Protein AF-A0A2C9KF85-F1 (afdb_monomer)

pLDDT: mean 72.29, std 18.79, range [31.16, 95.81]

Radius of gyration: 47.82 Å; Cα contacts (8 Å, |Δi|>4): 189; chains: 1; bounding box: 120×77×127 Å

Secondary structure (DSSP, 8-state):
--TTHHHHHHHHHHHHHHHHHHHHHHHHHHHHHHHHHHHH----TTSSPP--TTSS----TTSHHHHHHSHHHHHHHHHHHHHHHHSS-SS-HHHHHHHHHHHHHHHHHHHHHHTTSEEPHHHH---PEE-SS-EEPS-EE-----SSHHHHHHHHHHHHHTTSS-TT--EEEEEEEEEETTTTEEEEEEEEEE--TTS--EEEEEEEEE-S-TTSS---HHHHHHHHHHHHHHHHHHHHHHHHHHHHTTSSTTSHHHHHHHHHHHHHHHHHHHHHHHHHHHHHHHHHHHHGGGS-----

Sequence (300 aa):
MGTREVKAMGTWEVNATGTRDVNATGTRDVNATGTRDVNATAVDTTHLPAVDTTHLPAVDTTHLPAVITTDFTAVYATDLTSSLTAEYSHETSSNIVQRNRSSTSINEQSSLDAAWLYRTWSDIGGLHIPGLLGVYPPGGYVLDIPGSLQEALASAQYLQNNSWIDEKTRVVIIEATVYTPNINMFVMVTALFEFPQAGVIIGHIDMYPFRLFNYRDTYPISMIVCDWLVYIALGFFGARELFFLYRERLRFFTKFWNIIECINLLISAATIALSVGHAIISDHVSKEANKDQGNMLICL

Organism: Biomphalaria glabrata (NCBI:txid6526)

Structure (mmCIF, N/CA/C/O backbone):
data_AF-A0A2C9KF85-F1
#
_entry.id   AF-A0A2C9KF85-F1
#
loop_
_atom_site.group_PDB
_atom_site.id
_atom_site.type_symbol
_atom_site.label_atom_id
_atom_site.label_alt_id
_atom_site.label_comp_id
_atom_site.label_asym_id
_atom_site.label_entity_id
_atom_site.label_seq_id
_atom_site.pdbx_PDB_ins_code
_atom_site.Cartn_x
_atom_site.Cartn_y
_atom_site.Cartn_z
_atom_site.occupancy
_atom_site.B_iso_or_equiv
_atom_site.auth_seq_id
_atom_site.auth_comp_id
_atom_site.auth_asym_id
_atom_site.auth_atom_id
_atom_site.pdbx_PDB_model_num
ATOM 1 N N . MET A 1 1 ? 99.461 52.562 -86.723 1.00 51.12 1 MET A N 1
ATOM 2 C CA . MET A 1 1 ? 98.459 52.288 -85.670 1.00 51.12 1 MET A CA 1
ATOM 3 C C . MET A 1 1 ? 97.374 51.445 -86.325 1.00 51.12 1 MET A C 1
ATOM 5 O O . MET A 1 1 ? 96.726 51.942 -87.223 1.00 51.12 1 MET A O 1
ATOM 9 N N . GLY A 1 2 ? 97.209 50.142 -86.134 1.00 50.19 2 GLY A N 1
ATOM 10 C CA . GLY A 1 2 ? 97.550 49.262 -85.024 1.00 50.19 2 GLY A CA 1
ATOM 11 C C . GLY A 1 2 ? 96.285 48.454 -84.723 1.00 50.19 2 GLY A C 1
ATOM 12 O O . GLY A 1 2 ? 95.542 48.792 -83.812 1.00 50.19 2 GLY A O 1
ATOM 13 N N . THR A 1 3 ? 95.997 47.416 -85.517 1.00 54.69 3 THR A N 1
ATOM 14 C CA . THR A 1 3 ? 94.747 46.614 -85.509 1.00 54.69 3 THR A CA 1
ATOM 15 C C . THR A 1 3 ? 94.421 45.916 -84.177 1.00 54.69 3 THR A C 1
ATOM 17 O O . THR A 1 3 ? 93.382 45.271 -84.047 1.00 54.69 3 THR A O 1
ATOM 20 N N . ARG A 1 4 ? 95.284 46.054 -83.166 1.00 56.22 4 ARG A N 1
ATOM 21 C CA . ARG A 1 4 ? 95.097 45.521 -81.813 1.00 56.22 4 ARG A CA 1
ATOM 22 C C . ARG A 1 4 ? 94.431 46.506 -80.847 1.00 56.22 4 ARG A C 1
ATOM 24 O O . ARG A 1 4 ? 93.764 46.052 -79.926 1.00 56.22 4 ARG A O 1
ATOM 31 N N . GLU A 1 5 ? 94.518 47.814 -81.082 1.00 55.66 5 GLU A N 1
ATOM 32 C CA . GLU A 1 5 ? 93.884 48.819 -80.210 1.00 55.66 5 GLU A CA 1
ATOM 33 C C . GLU A 1 5 ? 92.412 49.052 -80.579 1.00 55.66 5 GLU A C 1
ATOM 35 O O . GLU A 1 5 ? 91.573 49.202 -79.697 1.00 55.66 5 GLU A O 1
ATOM 40 N N . VAL A 1 6 ? 92.058 48.924 -81.863 1.00 55.56 6 VAL A N 1
ATOM 41 C CA . VAL A 1 6 ? 90.660 48.994 -82.337 1.00 55.56 6 VAL A CA 1
ATOM 42 C C . VAL A 1 6 ? 89.834 47.792 -81.855 1.00 55.56 6 VAL A C 1
ATOM 44 O O . VAL A 1 6 ? 88.654 47.926 -81.541 1.00 55.56 6 VAL A O 1
ATOM 47 N N . LYS A 1 7 ? 90.455 46.610 -81.724 1.00 56.19 7 LYS A N 1
ATOM 48 C CA . LYS A 1 7 ? 89.772 45.399 -81.241 1.00 56.19 7 LYS A CA 1
ATOM 49 C C . LYS A 1 7 ? 89.548 45.422 -79.727 1.00 56.19 7 LYS A C 1
ATOM 51 O O . LYS A 1 7 ? 88.551 44.891 -79.255 1.00 56.19 7 LYS A O 1
ATOM 56 N N . ALA A 1 8 ? 90.432 46.070 -78.970 1.00 56.34 8 ALA A N 1
ATOM 57 C CA . ALA A 1 8 ? 90.203 46.298 -77.549 1.00 56.34 8 ALA A CA 1
ATOM 58 C C . ALA A 1 8 ? 89.098 47.348 -77.337 1.00 56.34 8 ALA A C 1
ATOM 60 O O . ALA A 1 8 ? 88.157 47.067 -76.601 1.00 56.34 8 ALA A O 1
ATOM 61 N N . MET A 1 9 ? 89.138 48.485 -78.048 1.00 52.91 9 MET A N 1
ATOM 62 C CA . MET A 1 9 ? 88.146 49.569 -77.924 1.00 52.91 9 MET A CA 1
ATOM 63 C C . MET A 1 9 ? 86.721 49.141 -78.308 1.00 52.91 9 MET A C 1
ATOM 65 O O . MET A 1 9 ? 85.771 49.478 -77.615 1.00 52.91 9 MET A O 1
ATOM 69 N N . GLY A 1 10 ? 86.571 48.276 -79.317 1.00 59.69 10 GLY A N 1
ATOM 70 C CA . GLY A 1 10 ? 85.259 47.756 -79.716 1.00 59.69 10 GLY A CA 1
ATOM 71 C C . GLY A 1 10 ? 84.618 46.758 -78.744 1.00 59.69 10 GLY A C 1
ATOM 72 O O . GLY A 1 10 ? 83.438 46.463 -78.892 1.00 59.69 10 GLY A O 1
ATOM 73 N N . THR A 1 11 ? 85.351 46.219 -77.762 1.00 59.19 11 THR A N 1
ATOM 74 C CA . THR A 1 11 ? 84.812 45.153 -76.892 1.00 59.19 11 THR A CA 1
ATOM 75 C C . THR A 1 11 ? 84.381 45.665 -75.511 1.00 59.19 11 THR A C 1
ATOM 77 O O . THR A 1 11 ? 83.394 45.173 -74.969 1.00 59.19 11 THR A O 1
ATOM 80 N N . TRP A 1 12 ? 85.061 46.667 -74.932 1.00 56.28 12 TRP A N 1
ATOM 81 C CA . TRP A 1 12 ? 84.695 47.201 -73.606 1.00 56.28 12 TRP A CA 1
ATOM 82 C C . TRP A 1 12 ? 83.628 48.307 -73.667 1.00 56.28 12 TRP A C 1
ATOM 84 O O . TRP A 1 12 ? 82.758 48.334 -72.798 1.00 56.28 12 TRP A O 1
ATOM 94 N N . GLU A 1 13 ? 83.609 49.146 -74.711 1.00 58.22 13 GLU A N 1
ATOM 95 C CA . GLU A 1 13 ? 82.537 50.139 -74.913 1.00 58.22 13 GLU A CA 1
ATOM 96 C C . GLU A 1 13 ? 81.199 49.482 -75.268 1.00 58.22 13 GLU A C 1
ATOM 98 O O . GLU A 1 13 ? 80.154 49.905 -74.776 1.00 58.22 13 GLU A O 1
ATOM 103 N N . VAL A 1 14 ? 81.215 48.392 -76.041 1.00 61.00 14 VAL A N 1
ATOM 104 C CA . VAL A 1 14 ? 79.994 47.658 -76.415 1.00 61.00 14 VAL A CA 1
ATOM 105 C C . VAL A 1 14 ? 79.415 46.891 -75.221 1.00 61.00 14 VAL A C 1
ATOM 107 O O . VAL A 1 14 ? 78.199 46.854 -75.048 1.00 61.00 14 VAL A O 1
ATOM 110 N N . ASN A 1 15 ? 80.258 46.348 -74.336 1.00 59.41 15 ASN A N 1
ATOM 111 C CA . ASN A 1 15 ? 79.784 45.595 -73.171 1.00 59.41 15 ASN A CA 1
ATOM 112 C C . ASN A 1 15 ? 79.314 46.505 -72.013 1.00 59.41 15 ASN A C 1
ATOM 114 O O . ASN A 1 15 ? 78.357 46.178 -71.310 1.00 59.41 15 ASN A O 1
ATOM 118 N N . ALA A 1 16 ? 79.943 47.674 -71.828 1.00 59.06 16 ALA A N 1
ATOM 119 C CA . ALA A 1 16 ? 79.563 48.635 -70.786 1.00 59.06 16 ALA A CA 1
ATOM 120 C C . ALA A 1 16 ? 78.355 49.512 -71.170 1.00 59.06 16 ALA A C 1
ATOM 122 O O . ALA A 1 16 ? 77.572 49.883 -70.294 1.00 59.06 16 ALA A O 1
ATOM 123 N N . THR A 1 17 ? 78.181 49.816 -72.460 1.00 58.75 17 THR A N 1
ATOM 124 C CA . THR A 1 17 ? 77.012 50.558 -72.970 1.00 58.75 17 THR A CA 1
ATOM 125 C C . THR A 1 17 ? 75.813 49.617 -73.145 1.00 58.75 17 THR A C 1
ATOM 127 O O . THR A 1 17 ? 74.706 49.940 -72.725 1.00 58.75 17 THR A O 1
ATOM 130 N N . GLY A 1 18 ? 76.039 48.379 -73.610 1.00 63.19 18 GLY A N 1
ATOM 131 C CA . GLY A 1 18 ? 74.981 47.378 -73.779 1.00 63.19 18 GLY A CA 1
ATOM 132 C C . GLY A 1 18 ? 74.320 46.918 -72.475 1.00 63.19 18 GLY A C 1
ATOM 133 O O . GLY A 1 18 ? 73.119 46.687 -72.452 1.00 63.19 18 GLY A O 1
ATOM 134 N N . THR A 1 19 ? 75.048 46.825 -71.360 1.00 60.00 19 THR A N 1
ATOM 135 C CA . THR A 1 19 ? 74.467 46.353 -70.085 1.00 60.00 19 THR A CA 1
ATOM 136 C C . THR A 1 19 ? 73.758 47.447 -69.286 1.00 60.00 19 THR A C 1
ATOM 138 O O . THR A 1 19 ? 72.799 47.150 -68.573 1.00 60.00 19 THR A O 1
ATOM 141 N N . ARG A 1 20 ? 74.173 48.716 -69.408 1.00 59.59 20 ARG A N 1
ATOM 142 C CA . ARG A 1 20 ? 73.551 49.838 -68.683 1.00 59.59 20 ARG A CA 1
ATOM 143 C C . ARG A 1 20 ? 72.277 50.336 -69.374 1.00 59.59 20 ARG A C 1
ATOM 145 O O . ARG A 1 20 ? 71.288 50.590 -68.687 1.00 59.59 20 ARG A O 1
ATOM 152 N N . ASP A 1 21 ? 72.268 50.377 -70.705 1.00 62.75 21 ASP A N 1
ATOM 153 C CA . ASP A 1 21 ? 71.105 50.833 -71.472 1.00 62.75 21 ASP A CA 1
ATOM 154 C C . ASP A 1 21 ? 70.018 49.751 -71.588 1.00 62.75 21 ASP A C 1
ATOM 156 O O . ASP A 1 21 ? 68.836 50.069 -71.481 1.00 62.75 21 ASP A O 1
ATOM 160 N N . VAL A 1 22 ? 70.367 48.460 -71.680 1.00 63.56 22 VAL A N 1
ATOM 161 C CA . VAL A 1 22 ? 69.372 47.364 -71.714 1.00 63.56 22 VAL A CA 1
ATOM 162 C C . VAL A 1 22 ? 68.638 47.199 -70.376 1.00 63.56 22 VAL A C 1
ATOM 164 O O . VAL A 1 22 ? 67.425 46.995 -70.374 1.00 63.56 22 VAL A O 1
ATOM 167 N N . ASN A 1 23 ? 69.312 47.368 -69.231 1.00 59.44 23 ASN A N 1
ATOM 168 C CA . ASN A 1 23 ? 68.648 47.278 -67.921 1.00 59.44 23 ASN A CA 1
ATOM 169 C C . ASN A 1 23 ? 67.788 48.515 -67.593 1.00 59.44 23 ASN A C 1
ATOM 171 O O . ASN A 1 23 ? 66.735 48.385 -66.964 1.00 59.44 23 ASN A O 1
ATOM 175 N N . ALA A 1 24 ? 68.205 49.712 -68.026 1.00 59.22 24 ALA A N 1
ATOM 176 C CA . ALA A 1 24 ? 67.448 50.950 -67.814 1.00 59.22 24 ALA A CA 1
ATOM 177 C C . ALA A 1 24 ? 66.248 51.096 -68.770 1.00 59.22 24 ALA A C 1
ATOM 179 O O . ALA A 1 24 ? 65.234 51.682 -68.389 1.00 59.22 24 ALA A O 1
ATOM 180 N N . THR A 1 25 ? 66.344 50.538 -69.981 1.00 60.84 25 THR A N 1
ATOM 181 C CA . THR A 1 25 ? 65.252 50.505 -70.971 1.00 60.84 25 THR A CA 1
ATOM 182 C C . THR A 1 25 ? 64.274 49.364 -70.656 1.00 60.84 25 THR A C 1
ATOM 184 O O . THR A 1 25 ? 63.065 49.572 -70.635 1.00 60.84 25 THR A O 1
ATOM 187 N N . GLY A 1 26 ? 64.772 48.189 -70.244 1.00 64.19 26 GLY A N 1
ATOM 188 C CA . GLY A 1 26 ? 63.942 47.032 -69.883 1.00 64.19 26 GLY A CA 1
ATOM 189 C C . GLY A 1 26 ? 63.066 47.219 -68.638 1.00 64.19 26 GLY A C 1
ATOM 190 O O . GLY A 1 26 ? 61.990 46.642 -68.563 1.00 64.19 26 GLY A O 1
ATOM 191 N N . THR A 1 27 ? 63.464 48.047 -67.668 1.00 58.47 27 THR A N 1
ATOM 192 C CA . THR A 1 27 ? 62.653 48.288 -66.454 1.00 58.47 27 THR A CA 1
ATOM 193 C C . THR A 1 27 ? 61.685 49.466 -66.584 1.00 58.47 27 THR A C 1
ATOM 195 O O . THR A 1 27 ? 60.629 49.452 -65.949 1.00 58.47 27 THR A O 1
ATOM 198 N N . ARG A 1 28 ? 61.994 50.470 -67.417 1.00 58.78 28 ARG A N 1
ATOM 199 C CA . ARG A 1 28 ? 61.136 51.650 -67.615 1.00 58.78 28 ARG A CA 1
ATOM 200 C C . ARG A 1 28 ? 60.045 51.405 -68.665 1.00 58.78 28 ARG A C 1
ATOM 202 O O . ARG A 1 28 ? 58.913 51.829 -68.443 1.00 58.78 28 ARG A O 1
ATOM 209 N N . ASP A 1 29 ? 60.337 50.641 -69.719 1.00 61.47 29 ASP A N 1
ATOM 210 C CA . ASP A 1 29 ? 59.370 50.363 -70.789 1.00 61.47 29 ASP A CA 1
ATOM 211 C C . ASP A 1 29 ? 58.459 49.164 -70.481 1.00 61.47 29 ASP A C 1
ATOM 213 O O . ASP A 1 29 ? 57.267 49.229 -70.769 1.00 61.47 29 ASP A O 1
ATOM 217 N N . VAL A 1 30 ? 58.934 48.107 -69.806 1.00 62.59 30 VAL A N 1
ATOM 218 C CA . VAL A 1 30 ? 58.082 46.946 -69.450 1.00 62.59 30 VAL A CA 1
ATOM 219 C C . VAL A 1 30 ? 57.020 47.316 -68.408 1.00 62.59 30 VAL A C 1
ATOM 221 O O . VAL A 1 30 ? 55.873 46.886 -68.514 1.00 62.59 30 VAL A O 1
ATOM 224 N N . ASN A 1 31 ? 57.354 48.181 -67.445 1.00 56.38 31 ASN A N 1
ATOM 225 C CA . ASN A 1 31 ? 56.408 48.595 -66.403 1.00 56.38 31 ASN A CA 1
ATOM 226 C C . ASN A 1 31 ? 55.408 49.667 -66.900 1.00 56.38 31 ASN A C 1
ATOM 228 O O . ASN A 1 31 ? 54.257 49.701 -66.461 1.00 56.38 31 ASN A O 1
ATOM 232 N N . ALA A 1 32 ? 55.819 50.517 -67.854 1.00 57.00 32 ALA A N 1
ATOM 233 C CA . ALA A 1 32 ? 54.958 51.530 -68.476 1.00 57.00 32 ALA A CA 1
ATOM 234 C C . ALA A 1 32 ? 54.071 50.978 -69.611 1.00 57.00 32 ALA A C 1
ATOM 236 O O . ALA A 1 32 ? 53.008 51.547 -69.871 1.00 57.00 32 ALA A O 1
ATOM 237 N N . THR A 1 33 ? 54.480 49.878 -70.253 1.00 58.72 33 THR A N 1
ATOM 238 C CA . THR A 1 33 ? 53.695 49.165 -71.278 1.00 58.72 33 THR A CA 1
ATOM 239 C C . THR A 1 33 ? 52.722 48.173 -70.627 1.00 58.72 33 THR A C 1
ATOM 241 O O . THR A 1 33 ? 51.546 48.155 -70.976 1.00 58.72 33 THR A O 1
ATOM 244 N N . GLY A 1 34 ? 53.135 47.457 -69.569 1.00 60.88 34 GLY A N 1
ATOM 245 C CA . GLY A 1 34 ? 52.276 46.503 -68.848 1.00 60.88 34 GLY A CA 1
ATOM 246 C C . GLY A 1 34 ? 51.073 47.118 -68.117 1.00 60.88 34 GLY A C 1
ATOM 247 O O . GLY A 1 34 ? 50.075 46.440 -67.908 1.00 60.88 34 GLY A O 1
ATOM 248 N N . THR A 1 35 ? 51.121 48.406 -67.761 1.00 54.00 35 THR A N 1
ATOM 249 C CA . THR A 1 35 ? 49.987 49.110 -67.126 1.00 54.00 35 THR A CA 1
ATOM 250 C C . THR A 1 35 ? 49.132 49.920 -68.107 1.00 54.00 35 THR A C 1
ATOM 252 O O . THR A 1 35 ? 47.946 50.116 -67.839 1.00 54.00 35 THR A O 1
ATOM 255 N N . ARG A 1 36 ? 49.669 50.350 -69.263 1.00 54.75 36 ARG A N 1
ATOM 256 C CA . ARG A 1 36 ? 48.868 50.982 -70.331 1.00 54.75 36 ARG A CA 1
ATOM 257 C C . ARG A 1 36 ? 48.109 49.966 -71.173 1.00 54.75 36 ARG A C 1
ATOM 259 O O . ARG A 1 36 ? 46.934 50.199 -71.424 1.00 54.75 36 ARG A O 1
ATOM 266 N N . ASP A 1 37 ? 48.716 48.841 -71.539 1.00 53.03 37 ASP A N 1
ATOM 267 C CA . ASP A 1 37 ? 48.063 47.879 -72.436 1.00 53.03 37 ASP A CA 1
ATOM 268 C C . ASP A 1 37 ? 47.007 47.027 -71.717 1.00 53.03 37 ASP A C 1
ATOM 270 O O . ASP A 1 37 ? 45.975 46.707 -72.302 1.00 53.03 37 ASP A O 1
ATOM 274 N N . VAL A 1 38 ? 47.177 46.738 -70.421 1.00 55.41 38 VAL A N 1
ATOM 275 C CA . VAL A 1 38 ? 46.184 45.971 -69.637 1.00 55.41 38 VAL A CA 1
ATOM 276 C C . VAL A 1 38 ? 44.968 46.822 -69.236 1.00 55.41 38 VAL A C 1
ATOM 278 O O . VAL A 1 38 ? 43.887 46.277 -69.043 1.00 55.41 38 VAL A O 1
ATOM 281 N N . ASN A 1 39 ? 45.106 48.154 -69.147 1.00 48.19 39 ASN A N 1
ATOM 282 C CA . ASN A 1 39 ? 44.004 49.050 -68.765 1.00 48.19 39 ASN A CA 1
ATOM 283 C C . ASN A 1 39 ? 43.359 49.796 -69.956 1.00 48.19 39 ASN A C 1
ATOM 285 O O . ASN A 1 39 ? 42.215 50.228 -69.846 1.00 48.19 39 ASN A O 1
ATOM 289 N N . ALA A 1 40 ? 44.058 49.961 -71.089 1.00 50.50 40 ALA A N 1
ATOM 290 C CA . ALA A 1 40 ? 43.506 50.575 -72.308 1.00 50.50 40 ALA A CA 1
ATOM 291 C C . ALA A 1 40 ? 42.908 49.553 -73.290 1.00 50.50 40 ALA A C 1
ATOM 293 O O . ALA A 1 40 ? 42.065 49.920 -74.107 1.00 50.50 40 ALA A O 1
ATOM 294 N N . THR A 1 41 ? 43.269 48.272 -73.176 1.00 51.22 41 THR A N 1
ATOM 295 C CA . THR A 1 41 ? 42.503 47.188 -73.797 1.00 51.22 41 THR A CA 1
ATOM 296 C C . THR A 1 41 ? 41.382 46.814 -72.838 1.00 51.22 41 THR A C 1
ATOM 298 O O . THR A 1 41 ? 41.464 45.840 -72.093 1.00 51.22 41 THR A O 1
ATOM 301 N N . ALA A 1 42 ? 40.313 47.611 -72.832 1.00 51.66 42 ALA A N 1
ATOM 302 C CA . ALA A 1 42 ? 39.016 47.058 -72.484 1.00 51.66 42 ALA A CA 1
ATOM 303 C C . ALA A 1 42 ? 38.850 45.815 -73.364 1.00 51.66 42 ALA A C 1
ATOM 305 O O . ALA A 1 42 ? 38.843 45.924 -74.590 1.00 51.66 42 ALA A O 1
ATOM 306 N N . VAL A 1 43 ? 38.833 44.635 -72.748 1.00 53.09 43 VAL A N 1
ATOM 307 C CA . VAL A 1 43 ? 38.470 43.407 -73.444 1.00 53.09 43 VAL A CA 1
ATOM 308 C C . VAL A 1 43 ? 37.079 43.658 -74.006 1.00 53.09 43 VAL A C 1
ATOM 310 O O . VAL A 1 43 ? 36.102 43.737 -73.262 1.00 53.09 43 VAL A O 1
ATOM 313 N N . ASP A 1 44 ? 37.020 43.878 -75.315 1.00 51.72 44 ASP A N 1
ATOM 314 C CA . ASP A 1 44 ? 35.780 43.995 -76.049 1.00 51.72 44 ASP A CA 1
ATOM 315 C C . ASP A 1 44 ? 35.060 42.650 -75.921 1.00 51.72 44 ASP A C 1
ATOM 317 O O . ASP A 1 44 ? 35.490 41.615 -76.435 1.00 51.72 44 ASP A O 1
ATOM 321 N N . THR A 1 45 ? 33.989 42.656 -75.135 1.00 55.00 45 THR A N 1
ATOM 322 C CA . THR A 1 45 ? 33.195 41.468 -74.806 1.00 55.00 45 THR A CA 1
ATOM 323 C C . THR A 1 45 ? 32.331 41.004 -75.981 1.00 55.00 45 THR A C 1
ATOM 325 O O . THR A 1 45 ? 31.600 40.028 -75.851 1.00 55.00 45 THR A O 1
ATOM 328 N N . THR A 1 46 ? 32.432 41.652 -77.146 1.00 50.78 46 THR A N 1
ATOM 329 C CA . THR A 1 46 ? 31.639 41.346 -78.345 1.00 50.78 46 THR A CA 1
ATOM 330 C C . THR A 1 46 ? 32.121 40.124 -79.135 1.00 50.78 46 THR A C 1
ATOM 332 O O . THR A 1 46 ? 31.377 39.623 -79.979 1.00 50.78 46 THR A O 1
ATOM 335 N N . HIS A 1 47 ? 33.318 39.596 -78.847 1.00 50.66 47 HIS A N 1
ATOM 336 C CA . HIS A 1 47 ? 33.875 38.416 -79.531 1.00 50.66 47 HIS A CA 1
ATOM 337 C C . HIS A 1 47 ? 34.254 37.244 -78.616 1.00 50.66 47 HIS A C 1
ATOM 339 O O . HIS A 1 47 ? 34.768 36.232 -79.096 1.00 50.66 47 HIS A O 1
ATOM 345 N N . LEU A 1 48 ? 33.949 37.322 -77.319 1.00 46.06 48 LEU A N 1
ATOM 346 C CA . LEU A 1 48 ? 33.867 36.117 -76.499 1.00 46.06 48 LEU A CA 1
ATOM 347 C C . LEU A 1 48 ? 32.497 35.488 -76.782 1.00 46.06 48 LEU A C 1
ATOM 349 O O . LEU A 1 48 ? 31.491 36.175 -76.589 1.00 46.06 48 LEU A O 1
ATOM 353 N N . PRO A 1 49 ? 32.403 34.230 -77.254 1.00 48.56 49 PRO A N 1
ATOM 354 C CA . PRO A 1 49 ? 31.117 33.553 -77.273 1.00 48.56 49 PRO A CA 1
ATOM 355 C C . PRO A 1 49 ? 30.579 33.621 -75.847 1.00 48.56 49 PRO A C 1
ATOM 357 O O . PRO A 1 49 ? 31.279 33.237 -74.905 1.00 48.56 49 PRO A O 1
ATOM 360 N N . ALA A 1 50 ? 29.377 34.177 -75.683 1.00 46.66 50 ALA A N 1
ATOM 361 C CA . ALA A 1 50 ? 28.664 34.078 -74.426 1.00 46.66 50 ALA A CA 1
ATOM 362 C C . ALA A 1 50 ? 28.755 32.613 -74.000 1.00 46.66 50 ALA A C 1
ATOM 364 O O . ALA A 1 50 ? 28.433 31.721 -74.790 1.00 46.66 50 ALA A O 1
ATOM 365 N N . VAL A 1 51 ? 29.280 32.365 -72.802 1.00 49.69 51 VAL A N 1
ATOM 366 C CA . VAL A 1 51 ? 29.168 31.051 -72.182 1.00 49.69 51 VAL A CA 1
ATOM 367 C C . VAL A 1 51 ? 27.677 30.870 -71.944 1.00 49.69 51 VAL A C 1
ATOM 369 O O . VAL A 1 51 ? 27.128 31.319 -70.942 1.00 49.69 51 VAL A O 1
ATOM 372 N N . ASP A 1 52 ? 27.014 30.331 -72.959 1.00 49.09 52 ASP A N 1
ATOM 373 C CA . ASP A 1 52 ? 25.619 29.970 -72.919 1.0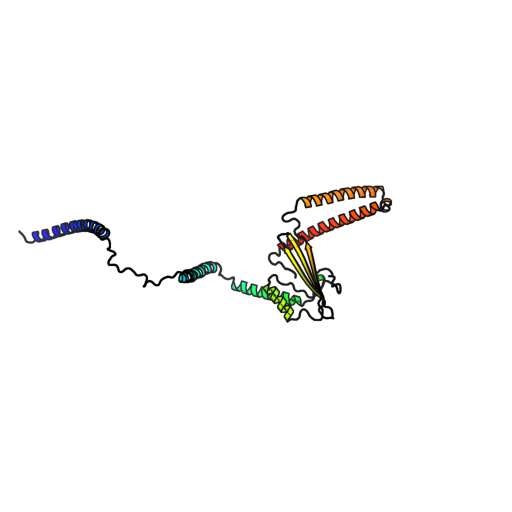0 49.09 52 ASP A CA 1
ATOM 374 C C . ASP A 1 52 ? 25.496 28.853 -71.887 1.00 49.09 52 ASP A C 1
ATOM 376 O O . ASP A 1 52 ? 26.241 27.865 -71.890 1.00 49.09 52 ASP A O 1
ATOM 380 N N . THR A 1 53 ? 24.586 29.042 -70.943 1.00 49.59 53 THR A N 1
ATOM 381 C CA . THR A 1 53 ? 24.391 28.156 -69.792 1.00 49.59 53 THR A CA 1
ATOM 382 C C . THR A 1 53 ? 23.795 26.803 -70.190 1.00 49.59 53 THR A C 1
ATOM 384 O O . THR A 1 53 ? 23.510 25.975 -69.332 1.00 49.59 53 THR A O 1
ATOM 387 N N . THR A 1 54 ? 23.656 26.546 -71.491 1.00 47.47 54 THR A N 1
ATOM 388 C CA . THR A 1 54 ? 23.172 25.308 -72.106 1.00 47.47 54 THR A CA 1
ATOM 389 C C . THR A 1 54 ? 24.174 24.149 -72.043 1.00 47.47 54 THR A C 1
ATOM 391 O O . THR A 1 54 ? 23.762 22.997 -72.169 1.00 47.47 54 THR A O 1
ATOM 394 N N . HIS A 1 55 ? 25.467 24.418 -71.801 1.00 49.66 55 HIS A N 1
ATOM 395 C CA . HIS A 1 55 ? 26.518 23.385 -71.724 1.00 49.66 55 HIS A CA 1
ATOM 396 C C . HIS A 1 55 ? 27.273 23.302 -70.389 1.00 49.66 55 HIS A C 1
ATOM 398 O O . HIS A 1 55 ? 28.163 22.464 -70.236 1.00 49.66 55 HIS A O 1
ATOM 404 N N . LEU A 1 56 ? 26.892 24.102 -69.394 1.00 47.47 56 LEU A N 1
ATOM 405 C CA . LEU A 1 56 ? 27.172 23.766 -68.000 1.00 47.47 56 LEU A CA 1
ATOM 406 C C . LEU A 1 56 ? 26.057 22.807 -67.563 1.00 47.47 56 LEU A C 1
ATOM 408 O O . LEU A 1 56 ? 24.893 23.154 -67.762 1.00 47.47 56 LEU A O 1
ATOM 412 N N . PRO A 1 57 ? 26.339 21.615 -67.001 1.00 48.44 57 PRO A N 1
ATOM 413 C CA . PRO A 1 57 ? 25.281 20.835 -66.377 1.00 48.44 57 PRO A CA 1
ATOM 414 C C . PRO A 1 57 ? 24.614 21.741 -65.342 1.00 48.44 57 PRO A C 1
ATOM 416 O O . PRO A 1 57 ? 25.268 22.207 -64.408 1.00 48.44 57 PRO A O 1
ATOM 419 N N . ALA A 1 58 ? 23.340 22.063 -65.571 1.00 46.44 58 ALA A N 1
ATOM 420 C CA . ALA A 1 58 ? 22.547 22.843 -64.646 1.00 46.44 58 ALA A CA 1
ATOM 421 C C . ALA A 1 58 ? 22.592 22.117 -63.302 1.00 46.44 58 ALA A C 1
ATOM 423 O O . ALA A 1 58 ? 22.030 21.032 -63.151 1.00 46.44 58 ALA A O 1
ATOM 424 N N . VAL A 1 59 ? 23.303 22.692 -62.335 1.00 50.28 59 VAL A N 1
ATOM 425 C CA . VAL A 1 59 ? 23.167 22.297 -60.938 1.00 50.28 59 VAL A CA 1
ATOM 426 C C . VAL A 1 59 ? 21.800 22.817 -60.517 1.00 50.28 59 VAL A C 1
ATOM 428 O O . VAL A 1 59 ? 21.656 23.931 -60.019 1.00 50.28 59 VAL A O 1
ATOM 431 N N . ASP A 1 60 ? 20.774 22.042 -60.851 1.00 49.00 60 ASP A N 1
ATOM 432 C CA . ASP A 1 60 ? 19.411 22.307 -60.441 1.00 49.00 60 ASP A CA 1
ATOM 433 C C . ASP A 1 60 ? 19.324 22.162 -58.917 1.00 49.00 60 ASP A C 1
ATOM 435 O O . ASP A 1 60 ? 19.993 21.333 -58.291 1.00 49.00 60 ASP A O 1
ATOM 439 N N . THR A 1 61 ? 18.490 22.993 -58.303 1.00 47.34 61 THR A N 1
ATOM 440 C CA . THR A 1 61 ? 18.282 23.038 -56.848 1.00 47.34 61 THR A CA 1
ATOM 441 C C . THR A 1 61 ? 17.739 21.723 -56.272 1.00 47.34 61 THR A C 1
ATOM 443 O O . THR A 1 61 ? 17.774 21.508 -55.062 1.00 47.34 61 THR A O 1
ATOM 446 N N . THR A 1 62 ? 17.320 20.803 -57.142 1.00 48.62 62 THR A N 1
ATOM 447 C CA . THR A 1 62 ? 16.945 19.416 -56.850 1.00 48.62 62 THR A CA 1
ATOM 448 C C . THR A 1 62 ? 18.139 18.499 -56.536 1.00 48.62 62 THR A C 1
ATOM 450 O O . THR A 1 62 ? 17.947 17.467 -55.897 1.00 48.62 62 THR A O 1
ATOM 453 N N . HIS A 1 63 ? 19.373 18.878 -56.900 1.00 47.38 63 HIS A N 1
ATOM 454 C CA . HIS A 1 63 ? 20.604 18.109 -56.639 1.00 47.38 63 HIS A CA 1
ATOM 455 C C . HIS A 1 63 ? 21.424 18.611 -55.434 1.00 47.38 63 HIS A C 1
ATOM 457 O O . HIS A 1 63 ? 22.341 17.925 -54.976 1.00 47.38 63 HIS A O 1
ATOM 463 N N . LEU A 1 64 ? 21.059 19.760 -54.855 1.00 45.56 64 LEU A N 1
ATOM 464 C CA . LEU A 1 64 ? 21.631 20.270 -53.601 1.00 45.56 64 LEU A CA 1
ATOM 465 C C . LEU A 1 64 ? 21.492 19.302 -52.404 1.00 45.56 64 LEU A C 1
ATOM 467 O O . LEU A 1 64 ? 22.448 19.196 -51.634 1.00 45.56 64 LEU A O 1
ATOM 471 N N . PRO A 1 65 ? 20.402 18.520 -52.247 1.00 47.22 65 PRO A N 1
ATOM 472 C CA . PRO A 1 65 ? 20.313 17.533 -51.174 1.00 47.22 65 PRO A CA 1
ATOM 473 C C . PRO A 1 65 ? 21.260 16.340 -51.360 1.00 47.22 65 PRO A C 1
ATOM 475 O O . PRO A 1 65 ? 21.467 15.600 -50.411 1.00 47.22 65 PRO A O 1
ATOM 478 N N . ALA A 1 66 ? 21.848 16.106 -52.536 1.00 43.97 66 ALA A N 1
ATOM 479 C CA . ALA A 1 66 ? 22.778 14.986 -52.726 1.00 43.97 66 ALA A CA 1
ATOM 480 C C . ALA A 1 66 ? 24.231 15.392 -52.423 1.00 43.97 66 ALA A C 1
ATOM 482 O O . ALA A 1 66 ? 24.962 14.648 -51.771 1.00 43.97 66 ALA A O 1
ATOM 483 N N . VAL A 1 67 ? 24.632 16.601 -52.829 1.00 45.84 67 VAL A N 1
ATOM 484 C CA . VAL A 1 67 ? 26.004 17.109 -52.641 1.00 45.84 67 VAL A CA 1
ATOM 485 C C . VAL A 1 67 ? 26.250 17.575 -51.201 1.00 45.84 67 VAL A C 1
ATOM 487 O O . VAL A 1 67 ? 27.359 17.456 -50.694 1.00 45.84 67 VAL A O 1
ATOM 490 N N . ILE A 1 68 ? 25.208 18.038 -50.500 1.00 49.78 68 ILE A N 1
ATOM 491 C CA . ILE A 1 68 ? 25.318 18.459 -49.093 1.00 49.78 68 ILE A CA 1
ATOM 492 C C . ILE A 1 68 ? 25.196 17.261 -48.134 1.00 49.78 68 ILE A C 1
ATOM 494 O O . ILE A 1 68 ? 25.804 17.270 -47.066 1.00 49.78 68 ILE A O 1
ATOM 498 N N . THR A 1 69 ? 24.457 16.209 -48.504 1.00 45.22 69 THR A N 1
ATOM 499 C CA . THR A 1 69 ? 24.064 15.155 -47.547 1.00 45.22 69 THR A CA 1
ATOM 500 C C . THR A 1 69 ? 24.844 13.853 -47.678 1.00 45.22 69 THR A C 1
ATOM 502 O O . THR A 1 69 ? 24.714 13.029 -46.789 1.00 45.22 69 THR A O 1
ATOM 505 N N . THR A 1 70 ? 25.644 13.639 -48.729 1.00 51.12 70 THR A N 1
ATOM 506 C CA . THR A 1 70 ? 26.397 12.372 -48.887 1.00 51.12 70 THR A CA 1
ATOM 507 C C . THR A 1 70 ? 27.873 12.530 -48.512 1.00 51.12 70 THR A C 1
ATOM 509 O O . THR A 1 70 ? 28.409 11.713 -47.763 1.00 51.12 70 THR A O 1
ATOM 512 N N . ASP A 1 71 ? 28.507 13.630 -48.934 1.00 46.56 71 ASP A N 1
ATOM 513 C CA . ASP A 1 71 ? 29.932 13.874 -48.671 1.00 46.56 71 ASP A CA 1
ATOM 514 C C . ASP A 1 71 ? 30.180 14.514 -47.294 1.00 46.56 71 ASP A C 1
ATOM 516 O O . ASP A 1 71 ? 31.168 14.194 -46.634 1.00 46.56 71 ASP A O 1
ATOM 520 N N . PHE A 1 72 ? 29.261 15.347 -46.784 1.00 47.88 72 PHE A N 1
ATOM 521 C CA . PHE A 1 72 ? 29.412 15.952 -45.452 1.00 47.88 72 PHE A CA 1
ATOM 522 C C . PHE A 1 72 ? 29.087 14.964 -44.318 1.00 47.88 72 PHE A C 1
ATOM 524 O O . PHE A 1 72 ? 29.735 14.994 -43.273 1.00 47.88 72 PHE A O 1
ATOM 531 N N . THR A 1 73 ? 28.144 14.032 -44.521 1.00 49.22 73 THR A N 1
ATOM 532 C CA . THR A 1 73 ? 27.868 12.966 -43.541 1.00 49.22 73 THR A CA 1
ATOM 533 C C . THR A 1 73 ? 28.977 11.927 -43.500 1.00 49.22 73 THR A C 1
ATOM 535 O O . THR A 1 73 ? 29.253 11.410 -42.425 1.00 49.22 73 THR A O 1
ATOM 538 N N . ALA A 1 74 ? 29.636 11.636 -44.628 1.00 48.84 74 ALA A N 1
ATOM 539 C CA . ALA A 1 74 ? 30.774 10.722 -44.658 1.00 48.84 74 ALA A CA 1
ATOM 540 C C . ALA A 1 74 ? 31.969 11.305 -43.889 1.00 48.84 74 ALA A C 1
ATOM 542 O O . ALA A 1 74 ? 32.503 10.628 -43.019 1.00 48.84 74 ALA A O 1
ATOM 543 N N . VAL A 1 75 ? 32.310 12.580 -44.118 1.00 48.62 75 VAL A N 1
ATOM 544 C CA . VAL A 1 75 ? 33.436 13.263 -43.452 1.00 48.62 75 VAL A CA 1
ATOM 545 C C . VAL A 1 75 ? 33.198 13.449 -41.945 1.00 48.62 75 VAL A C 1
ATOM 547 O O . VAL A 1 75 ? 34.121 13.263 -41.155 1.00 48.62 75 VAL A O 1
ATOM 550 N N . TYR A 1 76 ? 31.963 13.727 -41.509 1.00 45.44 76 TYR A N 1
ATOM 551 C CA . TYR A 1 76 ? 31.636 13.814 -40.077 1.00 45.44 76 TYR A CA 1
ATOM 552 C C . TYR A 1 76 ? 31.527 12.432 -39.411 1.00 45.44 76 TYR A C 1
ATOM 554 O O . TYR A 1 76 ? 31.907 12.274 -38.250 1.00 45.44 76 TYR A O 1
ATOM 562 N N . ALA A 1 77 ? 31.036 11.416 -40.132 1.00 45.66 77 ALA A N 1
ATOM 563 C CA . ALA A 1 77 ? 30.889 10.068 -39.594 1.00 45.66 77 ALA A CA 1
ATOM 564 C C . ALA A 1 77 ? 32.223 9.329 -39.452 1.00 45.66 77 ALA A C 1
ATOM 566 O O . ALA A 1 77 ? 32.301 8.487 -38.565 1.00 45.66 77 ALA A O 1
ATOM 567 N N . THR A 1 78 ? 33.260 9.621 -40.251 1.00 51.75 78 THR A N 1
ATOM 568 C CA . THR A 1 78 ? 34.564 8.932 -40.156 1.00 51.75 78 THR A CA 1
ATOM 569 C C . THR A 1 78 ? 35.581 9.597 -39.224 1.00 51.75 78 THR A C 1
ATOM 571 O O . THR A 1 78 ? 36.338 8.869 -38.586 1.00 51.75 78 THR A O 1
ATOM 574 N N . ASP A 1 79 ? 35.600 10.927 -39.068 1.00 48.56 79 ASP A N 1
ATOM 575 C CA . ASP A 1 79 ? 36.624 11.607 -38.240 1.00 48.56 79 ASP A CA 1
ATOM 576 C C . ASP A 1 79 ? 36.222 11.794 -36.763 1.00 48.56 79 ASP A C 1
ATOM 578 O O . ASP A 1 79 ? 37.069 11.752 -35.865 1.00 48.56 79 ASP A O 1
ATOM 582 N N . LEU A 1 80 ? 34.925 11.928 -36.461 1.00 45.41 80 LEU A N 1
ATOM 583 C CA . LEU A 1 80 ? 34.455 12.019 -35.069 1.00 45.41 80 LEU A CA 1
ATOM 584 C C . LEU A 1 80 ? 34.282 10.655 -34.401 1.00 45.41 80 LEU A C 1
ATOM 586 O O . LEU A 1 80 ? 34.467 10.549 -33.191 1.00 45.41 80 LEU A O 1
ATOM 590 N N . THR A 1 81 ? 33.985 9.595 -35.160 1.00 47.03 81 THR A N 1
ATOM 591 C CA . THR A 1 81 ? 33.978 8.233 -34.601 1.00 47.03 81 THR A CA 1
ATOM 592 C C . THR A 1 81 ? 35.387 7.677 -34.435 1.00 47.03 81 THR A C 1
ATOM 594 O O . THR A 1 81 ? 35.615 6.970 -33.457 1.00 47.03 81 THR A O 1
ATOM 597 N N . SER A 1 82 ? 36.349 8.014 -35.304 1.00 47.69 82 SER A N 1
ATOM 598 C CA . SER A 1 82 ? 37.738 7.538 -35.192 1.00 47.69 82 SER A CA 1
ATOM 599 C C . SER A 1 82 ? 38.551 8.266 -34.115 1.00 47.69 82 SER A C 1
ATOM 601 O O . SER A 1 82 ? 39.340 7.619 -33.429 1.00 47.69 82 SER A O 1
ATOM 603 N N . SER A 1 83 ? 38.315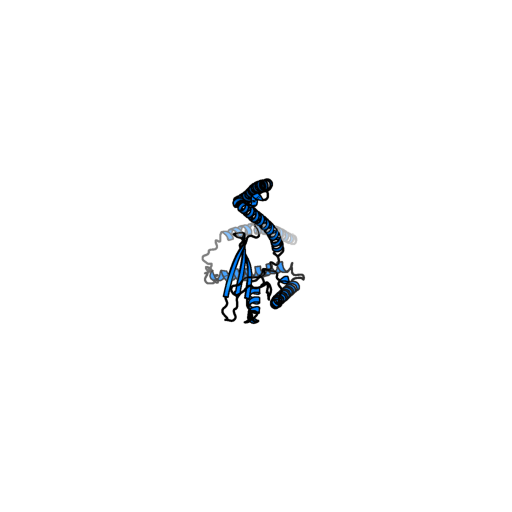 9.564 -33.873 1.00 45.91 83 SER A N 1
ATOM 604 C CA . SER A 1 83 ? 38.990 10.279 -32.774 1.00 45.91 83 SER A CA 1
ATOM 605 C C . SER A 1 83 ? 38.445 9.921 -31.384 1.00 45.91 83 SER A C 1
ATOM 607 O O . SER A 1 83 ? 39.232 9.826 -30.446 1.00 45.91 83 SER A O 1
ATOM 609 N N . LEU A 1 84 ? 37.148 9.602 -31.240 1.00 47.59 84 LEU A N 1
ATOM 610 C CA . LEU A 1 84 ? 36.601 9.083 -29.972 1.00 47.59 84 LEU A CA 1
ATOM 611 C C . LEU A 1 84 ? 36.902 7.592 -29.729 1.00 47.59 84 LEU A C 1
ATOM 613 O O . LEU A 1 84 ? 36.928 7.161 -28.577 1.00 47.59 84 LEU A O 1
ATOM 617 N N . THR A 1 85 ? 37.127 6.788 -30.777 1.00 43.66 85 THR A N 1
ATOM 618 C CA . THR A 1 85 ? 37.474 5.360 -30.618 1.00 43.66 85 THR A CA 1
ATOM 619 C C . THR A 1 85 ? 38.972 5.109 -30.464 1.00 43.66 85 THR A C 1
ATOM 621 O O . THR A 1 85 ? 39.336 4.107 -29.852 1.00 43.66 85 THR A O 1
ATOM 624 N N . ALA A 1 86 ? 39.856 6.001 -30.917 1.00 45.03 86 ALA A N 1
ATOM 625 C CA . ALA A 1 86 ? 41.303 5.812 -30.766 1.00 45.03 86 ALA A CA 1
ATOM 626 C C . ALA A 1 86 ? 41.828 6.091 -29.343 1.00 45.03 86 ALA A C 1
ATOM 628 O O . ALA A 1 86 ? 42.837 5.509 -28.953 1.00 45.03 86 ALA A O 1
ATOM 629 N N . GLU A 1 87 ? 41.135 6.902 -28.536 1.00 46.19 87 GLU A N 1
ATOM 630 C CA . GLU A 1 87 ? 41.538 7.186 -27.144 1.00 46.19 87 GLU A CA 1
ATOM 631 C C . GLU A 1 87 ? 40.824 6.287 -26.107 1.00 46.19 87 GLU A C 1
ATOM 633 O O . GLU A 1 87 ? 41.198 6.256 -24.936 1.00 46.19 87 GLU A O 1
ATOM 638 N N . TYR A 1 88 ? 39.846 5.473 -26.540 1.00 42.06 88 TYR A N 1
ATOM 639 C CA . TYR A 1 88 ? 39.047 4.580 -25.681 1.00 42.06 88 TYR A CA 1
ATOM 640 C C . TYR A 1 88 ? 38.896 3.145 -26.239 1.00 42.06 88 TYR A C 1
ATOM 642 O O . TYR A 1 88 ? 37.874 2.490 -26.049 1.00 42.06 88 TYR A O 1
ATOM 650 N N . SER A 1 89 ? 39.882 2.613 -26.969 1.00 39.84 89 SER A N 1
ATOM 651 C CA . SER A 1 89 ? 39.837 1.210 -27.439 1.00 39.84 89 SER A CA 1
ATOM 652 C C . SER A 1 89 ? 41.081 0.384 -27.133 1.00 39.84 89 SER A C 1
ATOM 654 O O . SER A 1 89 ? 41.309 -0.653 -27.753 1.00 39.84 89 SER A O 1
ATOM 656 N N . HIS A 1 90 ? 41.817 0.740 -26.081 1.00 46.78 90 HIS A N 1
ATOM 657 C CA . HIS A 1 90 ? 42.654 -0.246 -25.409 1.00 46.78 90 HIS A CA 1
ATOM 658 C C . HIS A 1 90 ? 41.829 -1.008 -24.347 1.00 46.78 90 HIS A C 1
ATOM 660 O O . HIS A 1 90 ? 41.584 -0.549 -23.236 1.00 46.78 90 HIS A O 1
ATOM 666 N N . GLU A 1 91 ? 41.388 -2.205 -24.752 1.00 46.69 91 GLU A N 1
ATOM 667 C CA . GLU A 1 91 ? 41.238 -3.411 -23.914 1.00 46.69 91 GLU A CA 1
ATOM 668 C C . GLU A 1 91 ? 40.022 -3.652 -22.994 1.00 46.69 91 GLU A C 1
ATOM 670 O O . GLU A 1 91 ? 40.070 -4.605 -22.219 1.00 46.69 91 GLU A O 1
ATOM 675 N N . THR A 1 92 ? 38.890 -2.933 -23.094 1.00 47.88 92 THR A N 1
ATOM 676 C CA . THR A 1 92 ? 37.775 -3.208 -22.140 1.00 47.88 92 THR A CA 1
ATOM 677 C C . THR A 1 92 ? 36.367 -3.454 -22.722 1.00 47.88 92 THR A C 1
ATOM 679 O O . THR A 1 92 ? 35.517 -4.004 -22.026 1.00 47.88 92 THR A O 1
ATOM 682 N N . SER A 1 93 ? 36.082 -3.180 -23.999 1.00 50.72 93 SER A N 1
ATOM 683 C CA . SER A 1 93 ? 34.677 -3.154 -24.474 1.00 50.72 93 SER A CA 1
ATOM 684 C C . SER A 1 93 ? 34.083 -4.493 -24.944 1.00 50.72 93 SER A C 1
ATOM 686 O O . SER A 1 93 ? 32.896 -4.726 -24.736 1.00 50.72 93 SER A O 1
ATOM 688 N N . SER A 1 94 ? 34.853 -5.417 -25.532 1.00 49.78 94 SER A N 1
ATOM 689 C CA . SER A 1 94 ? 34.293 -6.706 -25.995 1.00 49.78 94 SER A CA 1
ATOM 690 C C . SER A 1 94 ? 33.984 -7.652 -24.833 1.00 49.78 94 SER A C 1
ATOM 692 O O . SER A 1 94 ? 32.919 -8.266 -24.798 1.00 49.78 94 SER A O 1
ATOM 694 N N . ASN A 1 95 ? 34.874 -7.691 -23.837 1.00 48.22 95 ASN A N 1
ATOM 695 C CA . ASN A 1 95 ? 34.673 -8.449 -22.610 1.00 48.22 95 ASN A CA 1
ATOM 696 C C . ASN A 1 95 ? 33.587 -7.831 -21.730 1.00 48.22 95 ASN A C 1
ATOM 698 O O . ASN A 1 95 ? 32.813 -8.589 -21.169 1.00 48.22 95 ASN A O 1
ATOM 702 N N . ILE A 1 96 ? 33.469 -6.500 -21.618 1.00 49.56 96 ILE A N 1
ATOM 703 C CA . ILE A 1 96 ? 32.373 -5.892 -20.846 1.00 49.56 96 ILE A CA 1
ATOM 704 C C . ILE A 1 96 ? 31.032 -6.101 -21.541 1.00 49.56 96 ILE A C 1
ATOM 706 O O . ILE A 1 96 ? 30.092 -6.487 -20.869 1.00 49.56 96 ILE A O 1
ATOM 710 N N . VAL A 1 97 ? 30.910 -5.924 -22.859 1.00 49.00 97 VAL A N 1
ATOM 711 C CA . VAL A 1 97 ? 29.619 -6.115 -23.546 1.00 49.00 97 VAL A CA 1
ATOM 712 C C . VAL A 1 97 ? 29.203 -7.587 -23.568 1.00 49.00 97 VAL A C 1
ATOM 714 O O . VAL A 1 97 ? 28.039 -7.878 -23.314 1.00 49.00 97 VAL A O 1
ATOM 717 N N . GLN A 1 98 ? 30.121 -8.535 -23.798 1.00 45.00 98 GLN A N 1
ATOM 718 C CA . GLN A 1 98 ? 29.790 -9.962 -23.683 1.00 45.00 98 GLN A CA 1
ATOM 719 C C . GLN A 1 98 ? 29.518 -10.381 -22.240 1.00 45.00 98 GLN A C 1
ATOM 721 O O . GLN A 1 98 ? 28.561 -11.113 -22.010 1.00 45.00 98 GLN A O 1
ATOM 726 N N . ARG A 1 99 ? 30.300 -9.893 -21.268 1.00 40.38 99 ARG A N 1
ATOM 727 C CA . ARG A 1 99 ? 30.071 -10.169 -19.846 1.00 40.38 99 ARG A CA 1
ATOM 728 C C . ARG A 1 99 ? 28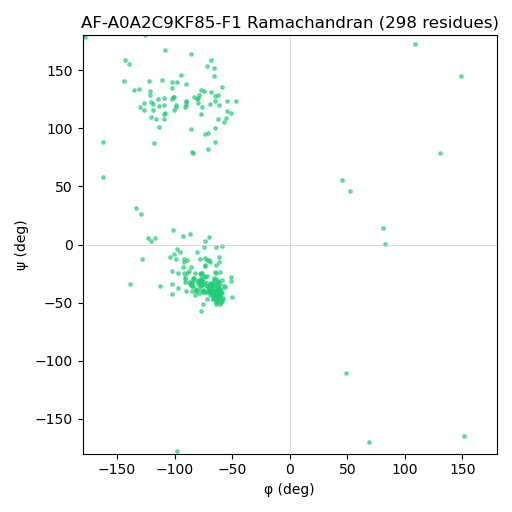.737 -9.589 -19.402 1.00 40.38 99 ARG A C 1
ATOM 730 O O . ARG A 1 99 ? 27.955 -10.335 -18.846 1.00 40.38 99 ARG A O 1
ATOM 737 N N . ASN A 1 100 ? 28.422 -8.342 -19.738 1.00 49.00 100 ASN A N 1
ATOM 738 C CA . ASN A 1 100 ? 27.161 -7.698 -19.377 1.00 49.00 100 ASN A CA 1
ATOM 739 C C . ASN A 1 100 ? 25.972 -8.366 -20.084 1.00 49.00 100 ASN A C 1
ATOM 741 O O . ASN A 1 100 ? 24.982 -8.656 -19.438 1.00 49.00 100 ASN A O 1
ATOM 745 N N . ARG A 1 101 ? 26.101 -8.756 -21.361 1.00 43.78 101 ARG A N 1
ATOM 746 C CA . ARG A 1 101 ? 25.076 -9.543 -22.070 1.00 43.78 101 ARG A CA 1
ATOM 747 C C . ARG A 1 101 ? 24.874 -10.929 -21.454 1.00 43.78 101 ARG A C 1
ATOM 749 O O . ARG A 1 101 ? 23.740 -11.374 -21.344 1.00 43.78 101 ARG A O 1
ATOM 756 N N . SER A 1 102 ? 25.952 -11.587 -21.022 1.00 43.44 102 SER A N 1
ATOM 757 C CA . SER A 1 102 ? 25.869 -12.865 -20.310 1.00 43.44 102 SER A CA 1
ATOM 758 C C . SER A 1 102 ? 25.285 -12.701 -18.903 1.00 43.44 102 SER A C 1
ATOM 760 O O . SER A 1 102 ? 24.433 -13.487 -18.514 1.00 43.44 102 SER A O 1
ATOM 762 N N . SER A 1 103 ? 25.655 -11.648 -18.171 1.00 52.31 103 SER A N 1
ATOM 763 C CA . SER A 1 103 ? 25.149 -11.330 -16.834 1.00 52.31 103 SER A CA 1
ATOM 764 C C . SER A 1 103 ? 23.672 -10.946 -16.861 1.00 52.31 103 SER A C 1
ATOM 766 O O . SER A 1 103 ? 22.923 -11.433 -16.024 1.00 52.31 103 SER A O 1
ATOM 768 N N . THR A 1 104 ? 23.233 -10.163 -17.850 1.00 53.03 104 THR A N 1
ATOM 769 C CA . THR A 1 104 ? 21.817 -9.863 -18.092 1.00 53.03 104 THR A CA 1
ATOM 770 C C . THR A 1 104 ? 21.055 -11.135 -18.452 1.00 53.03 104 THR A C 1
ATOM 772 O O . THR A 1 104 ? 20.092 -11.449 -17.772 1.00 53.03 104 THR A O 1
ATOM 775 N N . SER A 1 105 ? 21.542 -11.955 -19.394 1.00 53.44 105 SER A N 1
ATOM 776 C CA . SER A 1 105 ? 20.855 -13.209 -19.749 1.00 53.44 105 SER A CA 1
ATOM 777 C C . SER A 1 105 ? 20.791 -14.231 -18.604 1.00 53.44 105 SER A C 1
ATOM 779 O O . SER A 1 105 ? 19.820 -14.966 -18.498 1.00 53.44 105 SER A O 1
ATOM 781 N N . ILE A 1 106 ? 21.804 -14.284 -17.729 1.00 56.25 106 ILE A N 1
ATOM 782 C CA . ILE A 1 106 ? 21.829 -15.187 -16.567 1.00 56.25 106 ILE A CA 1
ATOM 783 C C . ILE A 1 106 ? 20.898 -14.669 -15.466 1.00 56.25 106 ILE A C 1
ATOM 785 O O . ILE A 1 106 ? 20.195 -15.465 -14.852 1.00 56.25 106 ILE A O 1
ATOM 789 N N . ASN A 1 107 ? 20.860 -13.354 -15.231 1.00 60.69 107 ASN A N 1
ATOM 790 C CA . ASN A 1 107 ? 19.955 -12.751 -14.252 1.00 60.69 107 ASN A CA 1
ATOM 791 C C . ASN A 1 107 ? 18.491 -12.812 -14.713 1.00 60.69 107 ASN A C 1
ATOM 793 O O . ASN A 1 107 ? 17.623 -13.096 -13.896 1.00 60.69 107 ASN A O 1
ATOM 797 N N . GLU A 1 108 ? 18.224 -12.614 -16.005 1.00 60.09 108 GLU A N 1
ATOM 798 C CA . GLU A 1 108 ? 16.898 -12.779 -16.617 1.00 60.09 108 GLU A CA 1
ATOM 799 C C . GLU A 1 108 ? 16.438 -14.236 -16.585 1.00 60.09 108 GLU A C 1
ATOM 801 O O . GLU A 1 108 ? 15.307 -14.529 -16.213 1.00 60.09 108 GLU A O 1
ATOM 806 N N . GLN A 1 109 ? 17.319 -15.179 -16.924 1.00 63.50 109 GLN A N 1
ATOM 807 C CA . GLN A 1 109 ? 16.978 -16.594 -16.822 1.00 63.50 109 GLN A CA 1
ATOM 808 C C . GLN A 1 109 ? 16.726 -16.982 -15.358 1.00 63.50 109 GLN A C 1
ATOM 810 O O . GLN A 1 109 ? 15.757 -17.672 -15.065 1.00 63.50 109 GLN A O 1
ATOM 815 N N . SER A 1 110 ? 17.530 -16.465 -14.424 1.00 70.12 110 SER A N 1
ATOM 816 C CA . SER A 1 110 ? 17.348 -16.698 -12.990 1.00 70.12 110 SER A CA 1
ATOM 817 C C . SER A 1 110 ? 16.049 -16.099 -12.439 1.00 70.12 110 SER A C 1
ATOM 819 O O . SER A 1 110 ? 15.472 -16.692 -11.527 1.00 70.12 110 SER A O 1
ATOM 821 N N . SER A 1 111 ? 15.585 -14.948 -12.939 1.00 74.12 111 SER A N 1
ATOM 822 C CA . SER A 1 111 ? 14.310 -14.355 -12.512 1.00 74.12 111 SER A CA 1
ATOM 823 C C . SER A 1 111 ? 13.111 -15.107 -13.096 1.00 74.12 111 SER A C 1
ATOM 825 O O . SER A 1 111 ? 12.141 -15.364 -12.384 1.00 74.12 111 SER A O 1
ATOM 827 N N . LEU A 1 112 ? 13.200 -15.551 -14.353 1.00 82.81 112 LEU A N 1
ATOM 828 C CA . LEU A 1 112 ? 12.179 -16.394 -14.980 1.00 82.81 112 LEU A CA 1
ATOM 829 C C . LEU A 1 112 ? 12.099 -17.789 -14.345 1.00 82.81 112 LEU A C 1
ATOM 831 O O . LEU A 1 112 ? 11.005 -18.335 -14.212 1.00 82.81 112 LEU A O 1
ATOM 835 N N . ASP A 1 113 ? 13.225 -18.352 -13.907 1.00 84.56 113 ASP A N 1
ATOM 836 C CA . ASP A 1 113 ? 13.256 -19.615 -13.166 1.00 84.56 113 ASP A CA 1
ATOM 837 C C . ASP A 1 113 ? 12.641 -19.447 -11.762 1.00 84.56 113 ASP A C 1
ATOM 839 O O . ASP A 1 113 ? 11.931 -20.334 -11.278 1.00 84.56 113 ASP A O 1
ATOM 843 N N . ALA A 1 114 ? 12.830 -18.280 -11.130 1.00 84.75 114 ALA A N 1
ATOM 844 C CA . ALA A 1 114 ? 12.208 -17.948 -9.848 1.00 84.75 114 ALA A CA 1
ATOM 845 C C . ALA A 1 114 ? 10.671 -17.867 -9.925 1.00 84.75 114 ALA A C 1
ATOM 847 O O . ALA A 1 114 ? 10.007 -18.142 -8.925 1.00 84.75 114 ALA A O 1
ATOM 848 N N . ALA A 1 115 ? 10.095 -17.592 -11.104 1.00 87.94 115 ALA A N 1
ATOM 849 C CA . ALA A 1 115 ? 8.643 -17.579 -11.319 1.00 87.94 115 ALA A CA 1
ATOM 850 C C . ALA A 1 115 ? 7.968 -18.932 -11.043 1.00 87.94 115 ALA A C 1
ATOM 852 O O . ALA A 1 115 ? 6.770 -18.982 -10.777 1.00 87.94 115 ALA A O 1
ATOM 853 N N . TRP A 1 116 ? 8.715 -20.036 -11.116 1.00 91.12 116 TRP A N 1
ATOM 854 C CA . TRP A 1 116 ? 8.203 -21.394 -10.900 1.00 91.12 116 TRP A CA 1
ATOM 855 C C . TRP A 1 116 ? 8.471 -21.918 -9.488 1.00 91.12 116 TRP A C 1
ATOM 857 O O . TRP A 1 116 ? 8.021 -23.010 -9.136 1.00 91.12 116 TRP A O 1
ATOM 867 N N . LEU A 1 117 ? 9.187 -21.151 -8.663 1.00 91.88 117 LEU A N 1
ATOM 868 C CA . LEU A 1 117 ? 9.465 -21.508 -7.282 1.00 91.88 117 LEU A CA 1
ATOM 869 C C . LEU A 1 117 ? 8.363 -20.963 -6.373 1.00 91.88 117 LEU A C 1
ATOM 871 O O . LEU A 1 117 ? 8.106 -19.761 -6.326 1.00 91.88 117 LEU A O 1
ATOM 875 N N . TYR A 1 118 ? 7.730 -21.855 -5.613 1.00 91.25 118 TYR A N 1
ATOM 876 C CA . TYR A 1 118 ? 6.768 -21.442 -4.599 1.00 91.25 118 TYR A CA 1
ATOM 877 C C . TYR A 1 118 ? 7.495 -20.729 -3.457 1.00 91.25 118 TYR A C 1
ATOM 879 O O . TYR A 1 118 ? 8.356 -21.318 -2.799 1.00 91.25 118 TYR A O 1
ATOM 887 N N . ARG A 1 119 ? 7.117 -19.477 -3.202 1.00 89.69 119 ARG A N 1
ATOM 888 C CA . ARG A 1 119 ? 7.617 -18.673 -2.088 1.00 89.69 119 ARG A CA 1
ATOM 889 C C . ARG A 1 119 ? 6.575 -18.626 -0.971 1.00 89.69 119 ARG A C 1
ATOM 891 O O . ARG A 1 119 ? 5.381 -18.439 -1.212 1.00 89.69 119 ARG A O 1
ATOM 898 N N . THR A 1 120 ? 7.028 -18.827 0.266 1.00 88.31 120 THR A N 1
ATOM 899 C CA . THR A 1 120 ? 6.152 -18.786 1.449 1.00 88.31 120 THR A CA 1
ATOM 900 C C . THR A 1 120 ? 6.000 -17.345 1.941 1.00 88.31 120 THR A C 1
ATOM 902 O O . THR A 1 120 ? 6.800 -16.475 1.601 1.00 88.31 120 THR A O 1
ATOM 905 N N . TRP A 1 121 ? 4.996 -17.084 2.783 1.00 85.00 121 TRP A N 1
ATOM 906 C CA . TRP A 1 121 ? 4.767 -15.779 3.413 1.00 85.00 121 TRP A CA 1
ATOM 907 C C . TRP A 1 121 ? 6.005 -15.185 4.108 1.00 85.00 121 TRP A C 1
ATOM 909 O O . TRP A 1 121 ? 6.116 -13.968 4.198 1.00 85.00 121 TRP A O 1
ATOM 919 N N . SER A 1 122 ? 6.935 -16.015 4.597 1.00 85.44 122 SER A N 1
ATOM 920 C CA . SER A 1 122 ? 8.185 -15.560 5.219 1.00 85.44 122 SER A CA 1
ATOM 921 C C . SER A 1 122 ? 9.124 -14.860 4.241 1.00 85.44 122 SER A C 1
ATOM 923 O O . SER A 1 122 ? 9.880 -13.987 4.656 1.00 85.44 122 SER A O 1
ATOM 925 N N . ASP A 1 123 ? 9.080 -15.259 2.969 1.00 84.75 123 ASP A N 1
ATOM 926 C CA . ASP A 1 123 ? 10.048 -14.850 1.951 1.00 84.75 123 ASP A CA 1
ATOM 927 C C . ASP A 1 123 ? 9.518 -13.670 1.133 1.00 84.75 123 ASP A C 1
ATOM 929 O O . ASP A 1 123 ? 10.278 -12.777 0.774 1.00 84.75 123 ASP A O 1
ATOM 933 N N . ILE A 1 124 ? 8.212 -13.667 0.843 1.00 82.94 124 ILE A N 1
ATOM 934 C CA . ILE A 1 124 ? 7.531 -12.580 0.118 1.00 82.94 124 ILE A CA 1
ATOM 935 C C . ILE A 1 124 ? 7.131 -11.456 1.084 1.00 82.94 124 ILE A C 1
ATOM 937 O O . ILE A 1 124 ? 7.163 -10.279 0.737 1.00 82.94 124 ILE A O 1
ATOM 941 N N . GLY A 1 125 ? 6.742 -11.813 2.310 1.00 83.19 125 GLY A N 1
ATOM 942 C CA . GLY A 1 125 ? 5.997 -10.913 3.181 1.00 83.19 125 GLY A CA 1
ATOM 943 C C . GLY A 1 125 ? 4.578 -10.659 2.661 1.00 83.19 125 GLY A C 1
ATOM 944 O O . GLY A 1 125 ? 4.087 -11.338 1.761 1.00 83.19 125 GLY A O 1
ATOM 945 N N . GLY A 1 126 ? 3.898 -9.687 3.266 1.00 83.81 126 GLY A N 1
ATOM 946 C CA . GLY A 1 126 ? 2.556 -9.263 2.863 1.00 83.81 126 GLY A CA 1
ATOM 947 C C . GLY A 1 126 ? 1.445 -9.662 3.836 1.00 83.81 126 GLY A C 1
ATOM 948 O O . GLY A 1 126 ? 1.651 -10.367 4.826 1.00 83.81 126 GLY A O 1
ATOM 949 N N . LEU A 1 127 ? 0.249 -9.148 3.561 1.00 86.62 127 LEU A N 1
ATOM 950 C CA . LEU A 1 127 ? -0.973 -9.419 4.317 1.00 86.62 127 LEU A CA 1
ATOM 951 C C . LEU A 1 127 ? -1.916 -10.297 3.492 1.00 86.62 127 LEU A C 1
ATOM 953 O O . LEU A 1 127 ? -1.719 -10.502 2.299 1.00 86.62 127 LEU A O 1
ATOM 957 N N . HIS A 1 128 ? -2.945 -10.833 4.143 1.00 89.00 128 HIS A N 1
ATOM 958 C CA . HIS A 1 128 ? -3.983 -11.572 3.435 1.00 89.00 128 HIS A CA 1
ATOM 959 C C . HIS A 1 128 ? -4.797 -10.608 2.571 1.00 89.00 128 HIS A C 1
ATOM 961 O O . HIS A 1 128 ? -5.253 -9.579 3.075 1.00 89.00 128 HIS A O 1
ATOM 967 N N . ILE A 1 129 ? -5.006 -10.960 1.304 1.00 89.44 129 ILE A N 1
ATOM 968 C CA . ILE A 1 129 ? -5.724 -10.121 0.346 1.00 89.44 129 ILE A CA 1
ATOM 969 C C . ILE A 1 129 ? -7.158 -10.651 0.216 1.00 89.44 129 ILE A C 1
ATOM 971 O O . ILE A 1 129 ? -7.355 -11.803 -0.189 1.00 89.44 129 ILE A O 1
ATOM 975 N N . PRO A 1 130 ? -8.176 -9.863 0.605 1.00 90.38 130 PRO A N 1
ATOM 976 C CA . PRO A 1 130 ? -9.565 -10.266 0.456 1.00 90.38 130 PRO A CA 1
ATOM 977 C C . PRO A 1 130 ? -10.001 -10.132 -1.010 1.00 90.38 130 PRO A C 1
ATOM 979 O O . PRO A 1 130 ? -10.003 -9.038 -1.561 1.00 90.38 130 PRO A O 1
ATOM 982 N N . GLY A 1 131 ? -10.389 -11.241 -1.634 1.00 89.38 131 GLY A N 1
ATOM 983 C CA . GLY A 1 131 ? -11.092 -11.264 -2.915 1.00 89.38 131 GLY A CA 1
ATOM 984 C C . GLY A 1 131 ? -12.604 -11.421 -2.744 1.00 89.38 131 GLY A C 1
ATOM 985 O O . GLY A 1 131 ? -13.126 -11.472 -1.626 1.00 89.38 131 GLY A O 1
ATOM 986 N N . LEU A 1 132 ? -13.330 -11.506 -3.862 1.00 88.94 132 LEU A N 1
ATOM 987 C CA . LEU A 1 132 ? -14.785 -11.671 -3.846 1.00 88.94 132 LEU A CA 1
ATOM 988 C C . LEU A 1 132 ? -15.181 -13.117 -3.515 1.00 88.94 132 LEU A C 1
ATOM 990 O O . LEU A 1 132 ? -16.197 -13.342 -2.855 1.00 88.94 132 LEU A O 1
ATOM 994 N N . LEU A 1 133 ? -14.390 -14.096 -3.964 1.00 89.50 133 LEU A N 1
ATOM 995 C CA . LEU A 1 133 ? -14.636 -15.521 -3.731 1.00 89.50 133 LEU A CA 1
ATOM 996 C C . LEU A 1 133 ? -14.007 -16.041 -2.433 1.00 89.50 133 LEU A C 1
ATOM 998 O O . LEU A 1 133 ? -14.471 -17.045 -1.888 1.00 89.50 133 LEU A O 1
ATOM 1002 N N . GLY A 1 134 ? -12.961 -15.388 -1.930 1.00 89.50 134 GLY A N 1
ATOM 1003 C CA . GLY A 1 134 ? -12.272 -15.816 -0.718 1.00 89.50 134 GLY A CA 1
ATOM 1004 C C . GLY A 1 134 ? -11.142 -14.885 -0.303 1.00 89.50 134 GLY A C 1
ATOM 1005 O O . GLY A 1 134 ? -10.853 -13.895 -0.962 1.00 89.50 134 GLY A O 1
ATOM 1006 N N . VAL A 1 135 ? -10.499 -15.209 0.817 1.00 92.62 135 VAL A N 1
ATOM 1007 C CA . VAL A 1 135 ? -9.334 -14.476 1.325 1.00 92.62 135 VAL A CA 1
ATOM 1008 C C . VAL A 1 135 ? -8.078 -15.276 1.001 1.00 92.62 135 VAL A C 1
ATOM 1010 O O . VAL A 1 135 ? -7.985 -16.447 1.377 1.00 92.62 135 VAL A O 1
ATOM 1013 N N . TYR A 1 136 ? -7.116 -14.651 0.326 1.00 91.88 136 TYR A N 1
ATOM 1014 C CA . TYR A 1 136 ? -5.889 -15.305 -0.120 1.00 91.88 136 TYR A CA 1
ATOM 1015 C C . TYR A 1 136 ? -4.722 -14.961 0.811 1.00 91.88 136 TYR A C 1
ATOM 1017 O O . TYR A 1 136 ? -4.483 -13.779 1.074 1.00 91.88 136 TYR A O 1
ATOM 1025 N N . PRO A 1 137 ? -4.004 -15.961 1.352 1.00 90.00 137 PRO A N 1
ATOM 1026 C CA . PRO A 1 137 ? -2.816 -15.712 2.154 1.00 90.00 137 PRO A CA 1
ATOM 1027 C C . PRO A 1 137 ? -1.647 -15.231 1.281 1.00 90.00 137 PRO A C 1
ATOM 1029 O O . PRO A 1 137 ? -1.574 -15.597 0.107 1.00 90.00 137 PRO A O 1
ATOM 1032 N N . PRO A 1 138 ? -0.702 -14.470 1.855 1.00 86.44 138 PRO A N 1
ATOM 1033 C CA . PRO A 1 138 ? 0.541 -14.130 1.175 1.00 86.44 138 PRO A CA 1
ATOM 1034 C C . PRO A 1 138 ? 1.358 -15.408 0.934 1.00 86.44 138 PRO A C 1
ATOM 1036 O O . PRO A 1 138 ? 1.650 -16.164 1.862 1.00 86.44 138 PRO A O 1
ATOM 1039 N N . GLY A 1 139 ? 1.698 -15.683 -0.320 1.00 87.31 139 GLY A N 1
ATOM 1040 C CA . GLY A 1 139 ? 2.386 -16.908 -0.720 1.00 87.31 139 GLY A CA 1
ATOM 1041 C C . GLY A 1 139 ? 1.996 -17.323 -2.129 1.00 87.31 139 GLY A C 1
ATOM 1042 O O . GLY A 1 139 ? 0.853 -17.137 -2.542 1.00 87.31 139 GLY A O 1
ATOM 1043 N N . GLY A 1 140 ? 2.937 -17.892 -2.873 1.00 91.19 140 GLY A N 1
ATOM 1044 C CA . GLY A 1 140 ? 2.664 -18.312 -4.239 1.00 91.19 140 GLY A CA 1
ATOM 1045 C C . GLY A 1 140 ? 3.878 -18.298 -5.146 1.00 91.19 140 GLY A C 1
ATOM 1046 O O . GLY A 1 140 ? 5.027 -18.238 -4.710 1.00 91.19 140 GLY A O 1
ATOM 1047 N N . TYR A 1 141 ? 3.575 -18.373 -6.432 1.00 92.38 141 TYR A N 1
ATOM 1048 C CA . TYR A 1 141 ? 4.520 -18.218 -7.523 1.00 92.38 141 TYR A CA 1
ATOM 1049 C C . TYR A 1 141 ? 4.549 -16.742 -7.897 1.00 92.38 141 TYR A C 1
ATOM 1051 O O . TYR A 1 141 ? 3.501 -16.166 -8.182 1.00 92.38 141 TYR A O 1
ATOM 1059 N N . VAL A 1 142 ? 5.724 -16.120 -7.853 1.00 90.88 142 VAL A N 1
ATOM 1060 C CA . VAL A 1 142 ? 5.858 -14.673 -8.057 1.00 90.88 142 VAL A CA 1
ATOM 1061 C C . VAL A 1 142 ? 7.023 -14.414 -8.994 1.00 90.88 142 VAL A C 1
ATOM 1063 O O . VAL A 1 142 ? 8.112 -14.954 -8.782 1.00 90.88 142 VAL A O 1
ATOM 1066 N N . LEU A 1 143 ? 6.794 -13.566 -9.990 1.00 90.31 143 LEU A N 1
ATOM 1067 C CA . LEU A 1 143 ? 7.799 -13.083 -10.925 1.00 90.31 143 LEU A CA 1
ATOM 1068 C C . LEU A 1 143 ? 7.908 -11.567 -10.788 1.00 90.31 143 LEU A C 1
ATOM 1070 O O . LEU A 1 143 ? 6.945 -10.863 -11.069 1.00 90.31 143 LEU A O 1
ATOM 1074 N N . ASP A 1 144 ? 9.098 -11.082 -10.448 1.00 87.81 144 ASP A N 1
ATOM 1075 C CA . ASP A 1 144 ? 9.388 -9.653 -10.506 1.00 87.81 144 ASP A CA 1
ATOM 1076 C C . ASP A 1 144 ? 9.623 -9.272 -11.974 1.00 87.81 144 ASP A C 1
ATOM 1078 O O . ASP A 1 144 ? 10.574 -9.735 -12.614 1.00 87.81 144 ASP A O 1
ATOM 1082 N N . ILE A 1 145 ? 8.716 -8.478 -12.541 1.00 85.81 145 ILE A N 1
ATOM 1083 C CA . ILE A 1 145 ? 8.794 -8.087 -13.949 1.00 85.81 145 ILE A CA 1
ATOM 1084 C C . ILE A 1 145 ? 9.860 -6.985 -14.111 1.00 85.81 145 ILE A C 1
ATOM 1086 O O . ILE A 1 145 ? 9.868 -6.005 -13.362 1.00 85.81 145 ILE A O 1
ATOM 1090 N N . PRO A 1 146 ? 10.755 -7.103 -15.106 1.00 81.44 146 PRO A N 1
ATOM 1091 C CA . PRO A 1 146 ? 11.824 -6.135 -15.322 1.00 81.44 146 PRO A CA 1
ATOM 1092 C C . PRO A 1 146 ? 11.295 -4.755 -15.742 1.00 81.44 146 PRO A C 1
ATOM 1094 O O . PRO A 1 146 ? 10.256 -4.625 -16.387 1.00 81.44 146 PRO A O 1
ATOM 1097 N N . GLY A 1 147 ? 12.052 -3.703 -15.410 1.00 75.56 147 GLY A N 1
ATOM 1098 C CA . GLY A 1 147 ? 11.646 -2.310 -15.639 1.00 75.56 147 GLY A CA 1
ATOM 1099 C C . GLY A 1 147 ? 11.611 -1.871 -17.109 1.00 75.56 147 GLY A C 1
ATOM 1100 O O . GLY A 1 147 ? 11.063 -0.810 -17.414 1.00 75.56 147 GLY A O 1
ATOM 1101 N N . SER A 1 148 ? 12.182 -2.648 -18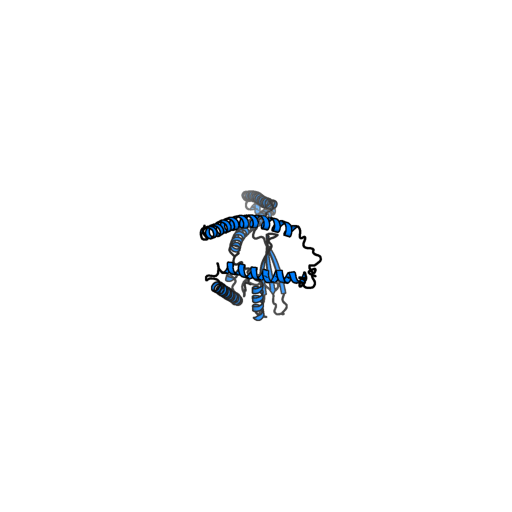.036 1.00 84.06 148 SER A N 1
ATOM 1102 C CA . SER A 1 148 ? 12.120 -2.335 -19.464 1.00 84.06 148 SER A CA 1
ATOM 1103 C C . SER A 1 148 ? 10.893 -2.973 -20.123 1.00 84.06 148 SER A C 1
ATOM 1105 O O . SER A 1 148 ? 10.563 -4.138 -19.902 1.00 84.06 148 SER A O 1
ATOM 1107 N N . LEU A 1 149 ? 10.218 -2.219 -20.998 1.00 84.31 149 LEU A N 1
ATOM 1108 C CA . LEU A 1 149 ? 9.022 -2.707 -21.693 1.00 84.31 149 LEU A CA 1
ATOM 1109 C C . LEU A 1 149 ? 9.314 -3.953 -22.543 1.00 84.31 149 LEU A C 1
ATOM 1111 O O . LEU A 1 149 ? 8.490 -4.860 -22.620 1.00 84.31 149 LEU A O 1
ATOM 1115 N N . GLN A 1 150 ? 10.477 -3.994 -23.196 1.00 88.50 150 GLN A N 1
ATOM 1116 C CA . GLN A 1 150 ? 10.843 -5.103 -24.072 1.00 88.50 150 GLN A CA 1
ATOM 1117 C C . GLN A 1 150 ? 11.070 -6.398 -23.282 1.00 88.50 150 GLN A C 1
ATOM 1119 O O . GLN A 1 150 ? 10.574 -7.447 -23.693 1.00 88.50 150 GLN A O 1
ATOM 1124 N N . GLU A 1 151 ? 11.763 -6.330 -22.144 1.00 84.81 151 GLU A N 1
ATOM 1125 C CA . GLU A 1 151 ? 12.001 -7.496 -21.286 1.00 84.81 151 GLU A CA 1
ATOM 1126 C C . GLU A 1 151 ? 10.715 -7.927 -20.566 1.00 84.81 151 GLU A C 1
ATOM 1128 O O . GLU A 1 151 ? 10.452 -9.123 -20.436 1.00 84.81 151 GLU A O 1
ATOM 1133 N N . ALA A 1 152 ? 9.862 -6.978 -20.165 1.00 86.31 152 ALA A N 1
ATOM 1134 C CA . ALA A 1 152 ? 8.564 -7.276 -19.563 1.00 86.31 152 ALA A CA 1
ATOM 1135 C C . ALA A 1 152 ? 7.647 -8.025 -20.542 1.00 86.31 152 ALA A C 1
ATOM 1137 O O . ALA A 1 152 ? 7.032 -9.030 -20.184 1.00 86.31 152 ALA A O 1
ATOM 1138 N N . LEU A 1 153 ? 7.600 -7.583 -21.805 1.00 90.38 153 LEU A N 1
ATOM 1139 C CA . LEU A 1 153 ? 6.851 -8.267 -22.861 1.00 90.38 153 LEU A CA 1
ATOM 1140 C C . LEU A 1 153 ? 7.418 -9.659 -23.153 1.00 90.38 153 LEU A C 1
ATOM 1142 O O . LEU A 1 153 ? 6.643 -10.603 -23.297 1.00 90.38 153 LEU A O 1
ATOM 1146 N N . ALA A 1 154 ? 8.745 -9.806 -23.207 1.00 89.56 154 ALA A N 1
ATOM 1147 C CA . ALA A 1 154 ? 9.384 -11.107 -23.395 1.00 89.56 154 ALA A CA 1
ATOM 1148 C C . ALA A 1 154 ? 9.059 -12.072 -22.240 1.00 89.56 154 ALA A C 1
ATOM 1150 O O . ALA A 1 154 ? 8.718 -13.231 -22.478 1.00 89.56 154 ALA A O 1
ATOM 1151 N N . SER A 1 155 ? 9.079 -11.576 -21.001 1.00 88.88 155 SER A N 1
ATOM 1152 C CA . SER A 1 155 ? 8.725 -12.340 -19.800 1.00 88.88 155 SER A CA 1
ATOM 1153 C C . SER A 1 155 ? 7.255 -12.765 -19.813 1.00 88.88 155 SER A C 1
ATOM 1155 O O . SER A 1 155 ? 6.941 -13.933 -19.593 1.00 88.88 155 SER A O 1
ATOM 1157 N N . ALA A 1 156 ? 6.342 -11.854 -20.163 1.00 89.81 156 ALA A N 1
ATOM 1158 C CA . ALA A 1 156 ? 4.918 -12.159 -20.287 1.00 89.81 156 ALA A CA 1
ATOM 1159 C C . ALA A 1 156 ? 4.639 -13.199 -21.386 1.00 89.81 156 ALA A C 1
ATOM 1161 O O . ALA A 1 156 ? 3.865 -14.133 -21.174 1.00 89.81 156 ALA A O 1
ATOM 1162 N N . GLN A 1 157 ? 5.303 -13.084 -22.543 1.00 92.06 157 GLN A N 1
ATOM 1163 C CA . GLN A 1 157 ? 5.213 -14.073 -23.622 1.00 92.06 157 GLN A CA 1
ATOM 1164 C C . GLN A 1 157 ? 5.746 -15.440 -23.186 1.00 92.06 157 GLN A C 1
ATOM 1166 O O . GLN A 1 157 ? 5.142 -16.464 -23.501 1.00 92.06 157 GLN A O 1
ATOM 1171 N N . TYR A 1 158 ? 6.851 -15.473 -22.440 1.00 91.06 158 TYR A N 1
ATOM 1172 C CA . TYR A 1 158 ? 7.395 -16.706 -21.880 1.00 91.06 158 TYR A CA 1
ATOM 1173 C C . TYR A 1 158 ? 6.410 -17.374 -20.909 1.00 91.06 158 TYR A C 1
ATOM 1175 O O . TYR A 1 158 ? 6.139 -18.568 -21.045 1.00 91.06 158 TYR A O 1
ATOM 1183 N N . LEU A 1 159 ? 5.828 -16.620 -19.971 1.00 91.88 159 LEU A N 1
ATOM 1184 C CA . LEU A 1 159 ? 4.829 -17.149 -19.035 1.00 91.88 159 LEU A CA 1
ATOM 1185 C C . LEU A 1 159 ? 3.576 -17.658 -19.756 1.00 91.88 159 LEU A C 1
ATOM 1187 O O . LEU A 1 159 ? 3.048 -18.716 -19.410 1.00 91.88 159 LEU A O 1
ATOM 1191 N N . GLN A 1 160 ? 3.127 -16.937 -20.785 1.00 93.00 160 GLN A N 1
ATOM 1192 C CA . GLN A 1 160 ? 1.991 -17.341 -21.606 1.00 93.00 160 GLN A CA 1
ATOM 1193 C C . GLN A 1 160 ? 2.275 -18.645 -22.364 1.00 93.00 160 GLN A C 1
ATOM 1195 O O . GLN A 1 160 ? 1.474 -19.576 -22.298 1.00 93.00 160 GLN A O 1
ATOM 1200 N N . ASN A 1 161 ? 3.420 -18.741 -23.047 1.00 95.81 161 ASN A N 1
ATOM 1201 C CA . ASN A 1 161 ? 3.794 -19.924 -23.828 1.00 95.81 161 ASN A CA 1
ATOM 1202 C C . ASN A 1 161 ? 3.950 -21.178 -22.959 1.00 95.81 161 ASN A C 1
ATOM 1204 O O . ASN A 1 161 ? 3.666 -22.282 -23.419 1.00 95.81 161 ASN A O 1
ATOM 1208 N N . ASN A 1 162 ? 4.365 -21.008 -21.703 1.00 93.44 162 ASN A N 1
ATOM 1209 C CA . ASN A 1 162 ? 4.529 -22.103 -20.750 1.00 93.44 162 ASN A CA 1
ATOM 1210 C C . ASN A 1 162 ? 3.289 -22.360 -19.880 1.00 93.44 162 ASN A C 1
ATOM 1212 O O . ASN A 1 162 ? 3.358 -23.183 -18.973 1.00 93.44 162 ASN A O 1
ATOM 1216 N N . SER A 1 163 ? 2.158 -21.696 -20.151 1.00 93.38 163 SER A N 1
ATOM 1217 C CA . SER A 1 163 ? 0.912 -21.860 -19.384 1.00 93.38 163 SER A CA 1
ATOM 1218 C C . SER A 1 163 ? 1.110 -21.677 -17.873 1.00 93.38 163 SER A C 1
ATOM 1220 O O . SER A 1 163 ? 0.638 -22.483 -17.076 1.00 93.38 163 SER A O 1
ATOM 1222 N N . TRP A 1 164 ? 1.827 -20.618 -17.476 1.00 93.94 164 TRP A N 1
ATOM 1223 C CA . TRP A 1 164 ? 2.049 -20.295 -16.059 1.00 93.94 164 TRP A CA 1
ATOM 1224 C C . TRP A 1 164 ? 0.734 -20.064 -15.300 1.00 93.94 164 TRP A C 1
ATOM 1226 O O . TRP A 1 164 ? 0.626 -20.391 -14.122 1.00 93.94 164 TRP A O 1
ATOM 1236 N N . ILE A 1 165 ? -0.282 -19.559 -16.006 1.00 92.75 165 ILE A N 1
ATOM 1237 C CA . ILE A 1 165 ? -1.671 -19.516 -15.547 1.00 92.75 165 ILE A CA 1
ATOM 1238 C C . ILE A 1 165 ? -2.403 -20.703 -16.174 1.00 92.75 165 ILE A C 1
ATOM 1240 O O . ILE A 1 165 ? -2.495 -20.807 -17.399 1.00 92.75 165 ILE A O 1
ATOM 1244 N N . ASP A 1 166 ? -2.939 -21.576 -15.328 1.00 90.62 166 ASP A N 1
ATOM 1245 C CA . ASP A 1 166 ? -3.616 -22.815 -15.710 1.00 90.62 166 ASP A CA 1
ATOM 1246 C C . ASP A 1 166 ? -5.037 -22.917 -15.113 1.00 90.62 166 ASP A C 1
ATOM 1248 O O . ASP A 1 166 ? -5.498 -22.051 -14.371 1.00 90.62 166 ASP A O 1
ATOM 1252 N N . GLU A 1 167 ? -5.751 -24.011 -15.399 1.00 89.31 167 GLU A N 1
ATOM 1253 C CA . GLU A 1 167 ? -7.109 -24.266 -14.875 1.00 89.31 167 GLU A CA 1
ATOM 1254 C C . GLU A 1 167 ? -7.167 -24.418 -13.336 1.00 89.31 167 GLU A C 1
ATOM 1256 O O . GLU A 1 167 ? -8.235 -24.350 -12.708 1.00 89.31 167 GLU A O 1
ATOM 1261 N N . LYS A 1 168 ? -6.018 -24.666 -12.698 1.00 90.44 168 LYS A N 1
ATOM 1262 C CA . LYS A 1 168 ? -5.901 -24.825 -11.244 1.00 90.44 168 LYS A CA 1
ATOM 1263 C C . LYS A 1 168 ? -5.586 -23.511 -10.546 1.00 90.44 168 LYS A C 1
ATOM 1265 O O . LYS A 1 168 ? -5.794 -23.426 -9.334 1.00 90.44 168 LYS A O 1
ATOM 1270 N N . THR A 1 169 ? -5.158 -22.501 -11.291 1.00 92.31 169 THR A N 1
ATOM 1271 C CA . THR A 1 169 ? -4.949 -21.151 -10.788 1.00 92.31 169 THR A CA 1
ATOM 1272 C C . THR A 1 169 ? -6.267 -20.632 -10.215 1.00 92.31 169 THR A C 1
ATOM 1274 O O . THR A 1 169 ? -7.349 -20.879 -10.751 1.00 92.31 169 THR A O 1
ATOM 1277 N N . ARG A 1 170 ? -6.200 -20.007 -9.037 1.00 91.50 170 ARG A N 1
ATOM 1278 C CA . ARG A 1 170 ? -7.378 -19.484 -8.319 1.00 91.50 170 ARG A CA 1
ATOM 1279 C C . ARG A 1 170 ? -7.379 -17.976 -8.243 1.00 91.50 170 ARG A C 1
ATOM 1281 O O . ARG A 1 170 ? -8.445 -17.380 -8.336 1.00 91.50 170 ARG A O 1
ATOM 1288 N N . VAL A 1 171 ? -6.202 -17.383 -8.110 1.00 93.56 171 VAL A N 1
ATOM 1289 C CA . VAL A 1 171 ? -6.027 -15.941 -8.079 1.00 93.56 171 VAL A CA 1
ATOM 1290 C C . VAL A 1 171 ? -4.732 -15.577 -8.791 1.00 93.56 171 VAL A C 1
ATOM 1292 O O . VAL A 1 171 ? -3.736 -16.288 -8.662 1.00 93.56 171 VAL A O 1
ATOM 1295 N N . VAL A 1 172 ? -4.764 -14.485 -9.543 1.00 94.00 172 VAL A N 1
ATOM 1296 C CA . VAL A 1 172 ? -3.584 -13.788 -10.055 1.00 94.00 172 VAL A CA 1
ATOM 1297 C C . VAL A 1 172 ? -3.654 -12.366 -9.529 1.00 94.00 172 VAL A C 1
ATOM 1299 O O . VAL A 1 172 ? -4.690 -11.712 -9.649 1.00 94.00 172 VAL A O 1
ATOM 1302 N N . ILE A 1 173 ? -2.566 -11.915 -8.920 1.00 93.69 173 ILE A N 1
ATOM 1303 C CA . ILE A 1 173 ? -2.452 -10.592 -8.312 1.00 93.69 173 ILE A CA 1
ATOM 1304 C C . ILE A 1 173 ? -1.297 -9.886 -9.010 1.00 93.69 173 ILE A C 1
ATOM 1306 O O . ILE A 1 173 ? -0.245 -10.487 -9.202 1.00 93.69 173 ILE A O 1
ATOM 1310 N N . ILE A 1 174 ? -1.533 -8.647 -9.426 1.00 92.81 174 ILE A N 1
ATOM 1311 C CA . ILE A 1 174 ? -0.533 -7.769 -10.031 1.00 92.81 174 ILE A CA 1
ATOM 1312 C C . ILE A 1 174 ? -0.449 -6.531 -9.145 1.00 92.81 174 ILE A C 1
ATOM 1314 O O . ILE A 1 174 ? -1.468 -5.868 -8.927 1.00 92.81 174 ILE A O 1
ATOM 1318 N N . GLU A 1 175 ? 0.738 -6.223 -8.637 1.00 91.00 175 GLU A N 1
ATOM 1319 C CA . GLU A 1 175 ? 0.984 -5.138 -7.693 1.00 91.00 175 GLU A CA 1
ATOM 1320 C C . GLU A 1 175 ? 1.979 -4.142 -8.279 1.00 91.00 175 GLU A C 1
ATOM 1322 O O . GLU A 1 175 ? 3.162 -4.408 -8.379 1.00 91.00 175 GLU A O 1
ATOM 1327 N N . ALA A 1 176 ? 1.532 -2.940 -8.629 1.00 89.50 176 ALA A N 1
ATOM 1328 C CA . ALA A 1 176 ? 2.411 -1.905 -9.164 1.00 89.50 176 ALA A CA 1
ATOM 1329 C C . ALA A 1 176 ? 2.358 -0.648 -8.301 1.00 89.50 176 ALA A C 1
ATOM 1331 O O . ALA A 1 176 ? 1.288 -0.214 -7.882 1.00 89.50 176 ALA A O 1
ATOM 1332 N N . THR A 1 177 ? 3.500 0.006 -8.096 1.00 89.50 177 THR A N 1
ATOM 1333 C CA . THR A 1 177 ? 3.534 1.344 -7.492 1.00 89.50 177 THR A CA 1
ATOM 1334 C C . THR A 1 177 ? 3.920 2.382 -8.536 1.00 89.50 177 THR A C 1
ATOM 1336 O O . THR A 1 177 ? 5.007 2.337 -9.107 1.00 89.50 177 THR A O 1
ATOM 1339 N N . VAL A 1 178 ? 3.037 3.353 -8.768 1.00 89.94 178 VAL A N 1
ATOM 1340 C CA . VAL A 1 178 ? 3.232 4.423 -9.753 1.00 89.94 178 VAL A CA 1
ATOM 1341 C C . VAL A 1 178 ? 3.476 5.746 -9.038 1.00 89.94 178 VAL A C 1
ATOM 1343 O O . VAL A 1 178 ? 2.668 6.169 -8.214 1.00 89.94 178 VAL A O 1
ATOM 1346 N N . TYR A 1 179 ? 4.569 6.432 -9.371 1.00 88.25 179 TYR A N 1
ATOM 1347 C CA . TYR A 1 179 ? 4.871 7.764 -8.847 1.00 88.25 179 TYR A CA 1
ATOM 1348 C C . TYR A 1 179 ? 4.510 8.855 -9.854 1.00 88.25 179 TYR A C 1
ATOM 1350 O O . TYR A 1 179 ? 4.984 8.844 -10.989 1.00 88.25 179 TYR A O 1
ATOM 1358 N N . THR A 1 180 ? 3.716 9.837 -9.419 1.00 86.88 180 THR A N 1
ATOM 1359 C CA . THR A 1 180 ? 3.379 11.010 -10.233 1.00 86.88 180 THR A CA 1
ATOM 1360 C C . THR A 1 180 ? 4.074 12.258 -9.664 1.00 86.88 180 THR A C 1
ATOM 1362 O O . THR A 1 180 ? 3.675 12.748 -8.601 1.00 86.88 180 THR A O 1
ATOM 1365 N N . PRO A 1 181 ? 5.107 12.804 -10.339 1.00 84.25 181 PRO A N 1
ATOM 1366 C CA . PRO A 1 181 ? 5.948 13.867 -9.780 1.00 84.25 181 PRO A CA 1
ATOM 1367 C C . PRO A 1 181 ? 5.253 15.231 -9.692 1.00 84.25 181 PRO A C 1
ATOM 1369 O O . PRO A 1 181 ? 5.583 16.028 -8.822 1.00 84.25 181 PRO A O 1
ATOM 1372 N N . ASN A 1 182 ? 4.272 15.506 -10.554 1.00 84.44 182 ASN A N 1
ATOM 1373 C CA . ASN A 1 182 ? 3.547 16.784 -10.584 1.00 84.44 182 ASN A CA 1
ATOM 1374 C C . ASN A 1 182 ? 2.768 17.081 -9.287 1.00 84.44 182 ASN A C 1
ATOM 1376 O O . ASN A 1 182 ? 2.628 18.241 -8.912 1.00 84.44 182 ASN A O 1
ATOM 1380 N N . ILE A 1 183 ? 2.261 16.045 -8.617 1.00 83.88 183 ILE A N 1
ATOM 1381 C CA . ILE A 1 183 ? 1.489 16.137 -7.370 1.00 83.88 183 ILE A CA 1
ATOM 1382 C C . ILE A 1 183 ? 2.187 15.438 -6.196 1.00 83.88 183 ILE A C 1
ATOM 1384 O O . ILE A 1 183 ? 1.596 15.349 -5.118 1.00 83.88 183 ILE A O 1
ATOM 1388 N N . ASN A 1 184 ? 3.423 14.959 -6.404 1.00 82.31 184 ASN A N 1
ATOM 1389 C CA . ASN A 1 184 ? 4.233 14.221 -5.430 1.00 82.31 184 ASN A CA 1
ATOM 1390 C C . ASN A 1 184 ? 3.412 13.130 -4.711 1.00 82.31 184 ASN A C 1
ATOM 1392 O O . ASN A 1 184 ? 3.266 13.119 -3.487 1.00 82.31 184 ASN A O 1
ATOM 1396 N N . MET A 1 185 ? 2.798 12.249 -5.502 1.00 85.69 185 MET A N 1
ATOM 1397 C CA . MET A 1 185 ? 1.905 11.203 -5.008 1.00 85.69 185 MET A CA 1
ATOM 1398 C C . MET A 1 185 ? 2.284 9.863 -5.619 1.00 85.69 185 MET A C 1
ATOM 1400 O O . MET A 1 185 ? 2.494 9.754 -6.829 1.00 85.69 185 MET A O 1
ATOM 1404 N N . PHE A 1 186 ? 2.355 8.855 -4.764 1.00 88.81 186 PHE A N 1
ATOM 1405 C CA . PHE A 1 186 ? 2.462 7.462 -5.150 1.00 88.81 186 PHE A CA 1
ATOM 1406 C C . PHE A 1 186 ? 1.064 6.860 -5.180 1.00 88.81 186 PHE A C 1
ATOM 1408 O O . PHE A 1 186 ? 0.201 7.235 -4.389 1.00 88.81 186 PHE A O 1
ATOM 1415 N N . VAL A 1 187 ? 0.834 5.933 -6.094 1.00 90.94 187 VAL A N 1
ATOM 1416 C CA . VAL A 1 187 ? -0.382 5.131 -6.142 1.00 90.94 187 VAL A CA 1
ATOM 1417 C C . VAL A 1 187 ? 0.050 3.681 -6.169 1.00 90.94 187 VAL A C 1
ATOM 1419 O O . VAL A 1 187 ? 0.710 3.259 -7.116 1.00 90.94 187 VAL A O 1
ATOM 1422 N N . MET A 1 188 ? -0.306 2.940 -5.123 1.00 91.56 188 MET A N 1
ATOM 1423 C CA . MET A 1 188 ? -0.229 1.485 -5.144 1.00 91.56 188 MET A CA 1
ATOM 1424 C C . MET A 1 188 ? -1.466 0.966 -5.870 1.00 91.56 188 MET A C 1
ATOM 1426 O O . MET A 1 188 ? -2.589 1.330 -5.519 1.00 91.56 188 MET A O 1
ATOM 1430 N N . VAL A 1 189 ? -1.251 0.166 -6.903 1.00 92.25 189 VAL A N 1
ATOM 1431 C CA . VAL A 1 189 ? -2.278 -0.453 -7.733 1.00 92.25 189 VAL A CA 1
ATOM 1432 C C . VAL A 1 189 ? -2.201 -1.951 -7.504 1.00 92.25 189 VAL A C 1
ATOM 1434 O O . VAL A 1 189 ? -1.181 -2.559 -7.812 1.00 92.25 189 VAL A O 1
ATOM 1437 N N . THR A 1 190 ? -3.283 -2.536 -7.006 1.00 92.38 190 THR A N 1
ATOM 1438 C CA . THR A 1 190 ? -3.418 -3.984 -6.838 1.00 92.38 190 THR A CA 1
ATOM 1439 C C . THR A 1 190 ? -4.551 -4.447 -7.741 1.00 92.38 190 THR A C 1
ATOM 1441 O O . THR A 1 190 ? -5.719 -4.150 -7.493 1.00 92.38 190 THR A O 1
ATOM 1444 N N . ALA A 1 191 ? -4.212 -5.137 -8.827 1.00 93.81 191 ALA A N 1
ATOM 1445 C CA . ALA A 1 191 ? -5.182 -5.759 -9.716 1.00 93.81 191 ALA A CA 1
ATOM 1446 C C . ALA A 1 191 ? -5.300 -7.245 -9.372 1.00 93.81 191 ALA A C 1
ATOM 1448 O O . ALA A 1 191 ? -4.329 -7.991 -9.484 1.00 93.81 191 ALA A O 1
ATOM 1449 N N . LEU A 1 192 ? -6.492 -7.669 -8.958 1.00 94.38 192 LEU A N 1
ATOM 1450 C CA . LEU A 1 192 ? -6.771 -9.032 -8.526 1.00 94.38 192 LEU A CA 1
ATOM 1451 C C . LEU A 1 192 ? -7.751 -9.696 -9.491 1.00 94.38 192 LEU A C 1
ATOM 1453 O O . LEU A 1 192 ? -8.849 -9.192 -9.727 1.00 94.38 192 LEU A O 1
ATOM 1457 N N . PHE A 1 193 ? -7.359 -10.855 -10.016 1.00 94.50 193 PHE A N 1
ATOM 1458 C CA . PHE A 1 193 ? -8.149 -11.680 -10.924 1.00 94.50 193 PHE A CA 1
ATOM 1459 C C . PHE A 1 193 ? -8.414 -13.048 -10.298 1.00 94.50 193 PHE A C 1
ATOM 1461 O O . PHE A 1 193 ? -7.484 -13.818 -10.077 1.00 94.50 193 PHE A O 1
ATOM 1468 N N . GLU A 1 194 ? -9.676 -13.367 -10.028 1.00 94.88 194 GLU A N 1
ATOM 1469 C CA . GLU A 1 194 ? -10.105 -14.656 -9.486 1.00 94.88 194 GLU A CA 1
ATOM 1470 C C . GLU A 1 194 ? -10.615 -15.591 -10.584 1.00 94.88 194 GLU A C 1
ATOM 1472 O O . GLU A 1 194 ? -11.359 -15.194 -11.485 1.00 94.88 194 GLU A O 1
ATOM 1477 N N . PHE A 1 195 ? -10.254 -16.866 -10.455 1.00 92.88 195 PHE A N 1
ATOM 1478 C CA . PHE A 1 195 ? -10.547 -17.938 -11.399 1.00 92.88 195 PHE A CA 1
ATOM 1479 C C . PHE A 1 195 ? -11.416 -19.012 -10.713 1.00 92.88 195 PHE A C 1
ATOM 1481 O O . PHE A 1 195 ? -10.900 -19.974 -10.130 1.00 92.88 195 PHE A O 1
ATOM 1488 N N . PRO A 1 196 ? -12.754 -18.864 -10.728 1.00 89.75 196 PRO A N 1
ATOM 1489 C CA . PRO A 1 196 ? -13.675 -19.890 -10.261 1.00 89.75 196 PRO A CA 1
ATOM 1490 C C . PRO A 1 196 ? -13.672 -21.110 -11.189 1.00 89.75 196 PRO A C 1
ATOM 1492 O O . PRO A 1 196 ? -13.394 -21.025 -12.383 1.00 89.75 196 PRO A O 1
ATOM 1495 N N . GLN A 1 197 ? -14.121 -22.250 -10.659 1.00 83.88 197 GLN A N 1
ATOM 1496 C CA . GLN A 1 197 ? -14.236 -23.517 -11.402 1.00 83.88 197 GLN A CA 1
ATOM 1497 C C . GLN A 1 197 ? -15.203 -23.446 -12.603 1.00 83.88 197 GLN A C 1
ATOM 1499 O O . GLN A 1 197 ? -15.185 -24.321 -13.460 1.00 83.88 197 GLN A O 1
ATOM 1504 N N . ALA A 1 198 ? -16.048 -22.412 -12.666 1.00 81.75 198 ALA A N 1
ATOM 1505 C CA . ALA A 1 198 ? -16.995 -22.170 -13.753 1.00 81.75 198 ALA A CA 1
ATOM 1506 C C . ALA A 1 198 ? -16.364 -21.510 -15.000 1.00 81.75 198 ALA A C 1
ATOM 1508 O O . ALA A 1 198 ? -17.052 -21.351 -16.005 1.00 81.75 198 ALA A O 1
ATOM 1509 N N . GLY A 1 199 ? -15.089 -21.101 -14.943 1.00 79.81 199 GLY A N 1
ATOM 1510 C CA . GLY A 1 199 ? -14.347 -20.549 -16.086 1.00 79.81 199 GLY A CA 1
ATOM 1511 C C . GLY A 1 199 ? -14.558 -19.054 -16.373 1.00 79.81 199 GLY A C 1
ATOM 1512 O O . GLY A 1 199 ? -13.965 -18.532 -17.311 1.00 79.81 199 GLY A O 1
ATOM 1513 N N . VAL A 1 200 ? -15.371 -18.343 -15.582 1.00 87.88 200 VAL A N 1
ATOM 1514 C CA . VAL A 1 200 ? -15.546 -16.880 -15.696 1.00 87.88 200 VAL A CA 1
ATOM 1515 C C . VAL A 1 200 ? -14.531 -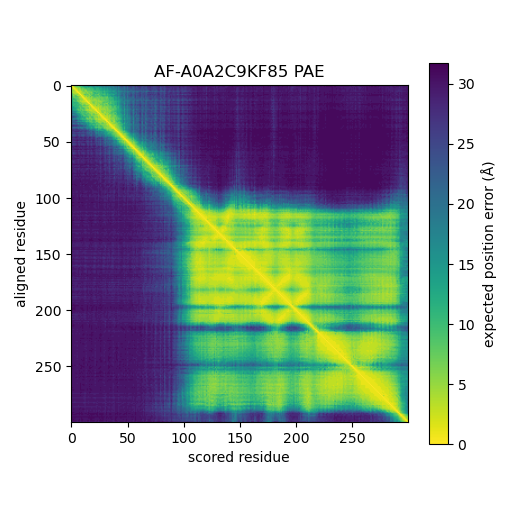16.167 -14.813 1.00 87.88 200 VAL A C 1
ATOM 1517 O O . VAL A 1 200 ? -14.579 -16.335 -13.604 1.00 87.88 200 VAL A O 1
ATOM 1520 N N . ILE A 1 201 ? -13.665 -15.335 -15.386 1.00 91.69 201 ILE A N 1
ATOM 1521 C CA . ILE A 1 201 ? -12.672 -14.567 -14.620 1.00 91.69 201 ILE A CA 1
ATOM 1522 C C . ILE A 1 201 ? -13.348 -13.353 -13.975 1.00 91.69 201 ILE A C 1
ATOM 1524 O O . ILE A 1 201 ? -14.015 -12.575 -14.661 1.00 91.69 201 ILE A O 1
ATOM 1528 N N . ILE A 1 202 ? -13.163 -13.179 -12.667 1.00 93.31 202 ILE A N 1
ATOM 1529 C CA . ILE A 1 202 ? -13.684 -12.035 -11.911 1.00 93.31 202 ILE A CA 1
ATOM 1530 C C . ILE A 1 202 ? -12.504 -11.144 -11.536 1.00 93.31 202 ILE A C 1
ATOM 1532 O O . ILE A 1 202 ? -11.648 -11.551 -10.760 1.00 93.31 202 ILE A O 1
ATOM 1536 N N . GLY A 1 203 ? -12.443 -9.938 -12.098 1.00 93.38 203 GLY A N 1
ATOM 1537 C CA . GLY A 1 203 ? -11.368 -8.980 -11.834 1.00 93.38 203 GLY A CA 1
ATOM 1538 C C . GLY A 1 203 ? -11.847 -7.766 -11.045 1.00 93.38 203 GLY A C 1
ATOM 1539 O O . GLY A 1 203 ? -12.930 -7.247 -11.323 1.00 93.38 203 GLY A O 1
ATOM 1540 N N . HIS A 1 204 ? -11.030 -7.275 -10.116 1.00 93.69 204 HIS A N 1
ATOM 1541 C CA . HIS A 1 204 ? -11.173 -5.938 -9.538 1.00 93.69 204 HIS A CA 1
ATOM 1542 C C . HIS A 1 204 ? -9.804 -5.274 -9.363 1.00 93.69 204 HIS A C 1
ATOM 1544 O O . HIS A 1 204 ? -8.777 -5.948 -9.299 1.00 93.69 204 HIS A O 1
ATOM 1550 N N . ILE A 1 205 ? -9.791 -3.943 -9.347 1.00 93.44 205 ILE A N 1
ATOM 1551 C CA . ILE A 1 205 ? -8.573 -3.145 -9.215 1.00 93.44 205 ILE A CA 1
ATOM 1552 C C . ILE A 1 205 ? -8.771 -2.183 -8.058 1.00 93.44 205 ILE A C 1
ATOM 1554 O O . ILE A 1 205 ? -9.674 -1.346 -8.105 1.00 93.44 205 ILE A O 1
ATOM 1558 N N . ASP A 1 206 ? -7.882 -2.273 -7.079 1.00 92.69 206 ASP A N 1
ATOM 1559 C CA . ASP A 1 206 ? -7.799 -1.333 -5.976 1.00 92.69 206 ASP A CA 1
ATOM 1560 C C . ASP A 1 206 ? -6.635 -0.369 -6.195 1.00 92.69 206 ASP A C 1
ATOM 1562 O O . ASP A 1 206 ? -5.555 -0.745 -6.657 1.00 92.69 206 ASP A O 1
ATOM 1566 N N . MET A 1 207 ? -6.864 0.903 -5.874 1.00 93.50 207 MET A N 1
ATOM 1567 C CA . MET A 1 207 ? -5.869 1.962 -6.010 1.00 93.50 207 MET A CA 1
ATOM 1568 C C . MET A 1 207 ? -5.782 2.751 -4.710 1.00 93.50 207 MET A C 1
ATOM 1570 O O . MET A 1 207 ? -6.745 3.404 -4.305 1.00 93.50 207 MET A O 1
ATOM 1574 N N . TYR A 1 208 ? -4.609 2.732 -4.084 1.00 92.31 208 TYR A N 1
ATOM 1575 C CA . TYR A 1 208 ? -4.345 3.430 -2.833 1.00 92.31 208 TYR A CA 1
ATOM 1576 C C . TYR A 1 208 ? -3.338 4.556 -3.071 1.00 92.31 208 TYR A C 1
ATOM 1578 O O . TYR A 1 208 ? -2.136 4.300 -3.188 1.00 92.31 208 TYR A O 1
ATOM 1586 N N . PRO A 1 209 ? -3.800 5.815 -3.175 1.00 90.62 209 PRO A N 1
ATOM 1587 C CA . PRO A 1 209 ? -2.904 6.954 -3.257 1.00 90.62 209 PRO A CA 1
ATOM 1588 C C . PRO A 1 209 ? -2.282 7.243 -1.886 1.00 90.62 209 PRO A C 1
ATOM 1590 O O . PRO A 1 209 ? -2.985 7.360 -0.882 1.00 90.62 209 PRO A O 1
ATOM 1593 N N . PHE A 1 210 ? -0.966 7.422 -1.842 1.00 86.38 210 PHE A N 1
ATOM 1594 C CA . PHE A 1 210 ? -0.237 7.811 -0.641 1.00 86.38 210 PHE A CA 1
ATOM 1595 C C . PHE A 1 210 ? 0.913 8.766 -0.969 1.00 86.38 210 PHE A C 1
ATOM 1597 O O . PHE A 1 210 ? 1.394 8.864 -2.099 1.00 86.38 210 PHE A O 1
ATOM 1604 N N . ARG A 1 211 ? 1.360 9.515 0.038 1.00 81.81 211 ARG A N 1
ATOM 1605 C CA . ARG A 1 211 ? 2.523 10.400 -0.071 1.00 81.81 211 ARG A CA 1
ATOM 1606 C C . ARG A 1 211 ? 3.662 9.813 0.742 1.00 81.81 211 ARG A C 1
ATOM 1608 O O . ARG A 1 211 ? 3.586 9.768 1.967 1.00 81.81 211 ARG A O 1
ATOM 1615 N N . LEU A 1 212 ? 4.710 9.371 0.050 1.00 78.19 212 LEU A N 1
ATOM 1616 C CA . LEU A 1 212 ? 5.939 8.920 0.695 1.00 78.19 212 LEU A CA 1
ATOM 1617 C C . LEU A 1 212 ? 6.746 10.145 1.153 1.00 78.19 212 LEU A C 1
ATOM 1619 O O . LEU A 1 212 ? 6.977 10.359 2.342 1.00 78.19 212 LEU A O 1
ATOM 1623 N N . PHE A 1 213 ? 7.075 11.039 0.221 1.00 73.25 213 PHE A N 1
ATOM 1624 C CA . PHE A 1 213 ? 7.840 12.250 0.508 1.00 73.25 213 PHE A CA 1
ATOM 1625 C C . PHE A 1 213 ? 6.942 13.373 1.003 1.00 73.25 213 PHE A C 1
ATOM 1627 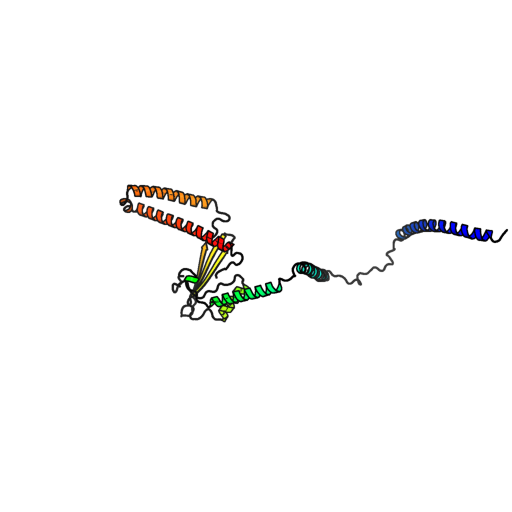O O . PHE A 1 213 ? 6.595 14.292 0.265 1.00 73.25 213 PHE A O 1
ATOM 1634 N N . ASN A 1 214 ? 6.573 13.312 2.272 1.00 62.78 214 ASN A N 1
ATOM 1635 C CA . ASN A 1 214 ? 5.750 14.346 2.871 1.00 62.78 214 ASN A CA 1
ATOM 1636 C C . ASN A 1 214 ? 6.452 15.717 2.802 1.00 62.78 214 ASN A C 1
ATOM 1638 O O . ASN A 1 214 ? 5.879 16.661 2.272 1.00 62.78 214 ASN A O 1
ATOM 1642 N N . TYR A 1 215 ? 7.719 15.830 3.217 1.00 62.66 215 TYR A N 1
ATOM 1643 C CA . TYR A 1 215 ? 8.353 17.129 3.507 1.00 62.66 215 TYR A CA 1
ATOM 1644 C C . TYR A 1 215 ? 9.293 17.697 2.427 1.00 62.66 215 TYR A C 1
ATOM 1646 O O . TYR A 1 215 ? 10.050 18.622 2.708 1.00 62.66 215 TYR A O 1
ATOM 1654 N N . ARG A 1 216 ? 9.311 17.147 1.207 1.00 55.84 216 ARG A N 1
ATOM 1655 C CA . ARG A 1 216 ? 10.465 17.370 0.319 1.00 55.84 216 ARG A CA 1
ATOM 1656 C C . ARG A 1 216 ? 10.501 18.732 -0.381 1.00 55.84 216 ARG A C 1
ATOM 1658 O O . ARG A 1 216 ? 11.586 19.292 -0.437 1.00 55.84 216 ARG A O 1
ATOM 1665 N N . ASP A 1 217 ? 9.372 19.297 -0.835 1.00 57.00 217 ASP A N 1
ATOM 1666 C CA . ASP A 1 217 ? 9.470 20.424 -1.787 1.00 57.00 217 ASP A CA 1
ATOM 1667 C C . ASP A 1 217 ? 8.499 21.608 -1.589 1.00 57.00 217 ASP A C 1
ATOM 1669 O O . ASP A 1 217 ? 8.894 22.745 -1.836 1.00 57.00 217 ASP A O 1
ATOM 1673 N N . THR A 1 218 ? 7.251 21.438 -1.123 1.00 58.22 218 THR A N 1
ATOM 1674 C CA . THR A 1 218 ? 6.337 22.581 -0.858 1.00 58.22 218 THR A CA 1
ATOM 1675 C C . THR A 1 218 ? 5.182 22.174 0.062 1.00 58.22 218 THR A C 1
ATOM 1677 O O . THR A 1 218 ? 4.109 21.788 -0.400 1.00 58.22 218 THR A O 1
ATOM 1680 N N . TYR A 1 219 ? 5.367 22.269 1.381 1.00 65.81 219 TYR A N 1
ATOM 1681 C CA . TYR A 1 219 ? 4.222 22.207 2.293 1.00 65.81 219 TYR A CA 1
ATOM 1682 C C . TYR A 1 219 ? 3.522 23.568 2.334 1.00 65.81 219 TYR A C 1
ATOM 1684 O O . TYR A 1 219 ? 4.176 24.571 2.634 1.00 65.81 219 TYR A O 1
ATOM 1692 N N . PRO A 1 220 ? 2.202 23.651 2.085 1.00 74.19 220 PRO A N 1
ATOM 1693 C CA . PRO A 1 220 ? 1.482 24.884 2.346 1.00 74.19 220 PRO A CA 1
ATOM 1694 C C . PRO A 1 220 ? 1.552 25.180 3.849 1.00 74.19 220 PRO A C 1
ATOM 1696 O O . PRO A 1 220 ? 1.221 24.328 4.675 1.00 74.19 220 PRO A O 1
ATOM 1699 N N . ILE A 1 221 ? 1.966 26.399 4.207 1.00 80.94 221 ILE A N 1
ATOM 1700 C CA . ILE A 1 221 ? 2.106 26.865 5.602 1.00 80.94 221 ILE A CA 1
ATOM 1701 C C . ILE A 1 221 ? 0.825 26.593 6.412 1.00 80.94 221 ILE A C 1
ATOM 1703 O O . ILE A 1 221 ? 0.891 26.295 7.603 1.00 80.94 221 ILE A O 1
ATOM 1707 N N . SER A 1 222 ? -0.342 26.617 5.759 1.00 80.44 222 SER A N 1
ATOM 1708 C CA . SER A 1 222 ? -1.638 26.295 6.363 1.00 80.44 222 SER A CA 1
ATOM 1709 C C . SER A 1 222 ? -1.698 24.906 7.000 1.00 80.44 222 SER A C 1
ATOM 1711 O O . SER A 1 222 ? -2.331 24.752 8.040 1.00 80.44 222 SER A O 1
ATOM 1713 N N . MET A 1 223 ? -1.046 23.902 6.411 1.00 80.88 223 MET A N 1
ATOM 1714 C CA . MET A 1 223 ? -1.070 22.531 6.924 1.00 80.88 223 MET A CA 1
ATOM 1715 C C . MET A 1 223 ? -0.181 22.393 8.162 1.00 80.88 223 MET A C 1
ATOM 1717 O O . MET A 1 223 ? -0.625 21.843 9.162 1.00 80.88 223 MET A O 1
ATOM 1721 N N . ILE A 1 224 ? 1.000 23.024 8.153 1.00 83.62 224 ILE A N 1
ATOM 1722 C CA . ILE A 1 224 ? 1.882 23.096 9.329 1.00 83.62 224 ILE A CA 1
ATOM 1723 C C . ILE A 1 224 ? 1.147 23.761 10.500 1.00 83.62 224 ILE A C 1
ATOM 1725 O O . ILE A 1 224 ? 1.146 23.246 11.614 1.00 83.62 224 ILE A O 1
ATOM 1729 N N . VAL A 1 225 ? 0.483 24.895 10.253 1.00 89.56 225 VAL A N 1
ATOM 1730 C CA . VAL A 1 225 ? -0.299 25.597 11.283 1.00 89.56 225 VAL A CA 1
ATOM 1731 C C . VAL A 1 225 ? -1.447 24.727 11.807 1.00 89.56 225 VAL A C 1
ATOM 1733 O O . VAL A 1 225 ? -1.708 24.732 13.010 1.00 89.56 225 VAL A O 1
ATOM 1736 N N . CYS A 1 226 ? -2.114 23.965 10.935 1.00 88.06 226 CYS A N 1
ATOM 1737 C CA . CYS A 1 226 ? -3.184 23.050 11.326 1.00 88.06 226 CYS A CA 1
ATOM 1738 C C . CYS A 1 226 ? -2.673 21.926 12.240 1.00 88.06 226 CYS A C 1
ATOM 1740 O O . CYS A 1 226 ? -3.278 21.685 13.284 1.00 88.06 226 CYS A O 1
ATOM 1742 N N . ASP A 1 227 ? -1.529 21.319 11.920 1.00 87.19 227 ASP A N 1
ATOM 1743 C CA . ASP A 1 227 ? -0.922 20.269 12.745 1.00 87.19 227 ASP A CA 1
ATOM 1744 C C . ASP A 1 227 ? -0.569 20.792 14.145 1.00 87.19 227 ASP A C 1
ATOM 1746 O O . ASP A 1 227 ? -0.942 20.192 15.156 1.00 87.19 227 ASP A O 1
ATOM 1750 N N . TRP A 1 228 ? 0.075 21.964 14.229 1.00 90.50 228 TRP A N 1
ATOM 1751 C CA . TRP A 1 228 ? 0.377 22.601 15.516 1.00 90.50 228 TRP A CA 1
ATOM 1752 C C . TRP A 1 228 ? -0.882 22.912 16.322 1.00 90.50 228 TRP A C 1
ATOM 1754 O O . TRP A 1 228 ? -0.902 22.701 17.535 1.00 90.50 228 TRP A O 1
ATOM 1764 N N . LEU A 1 229 ? -1.944 23.381 15.665 1.00 92.38 229 LEU A N 1
ATOM 1765 C CA . LEU A 1 229 ? -3.225 23.638 16.316 1.00 92.38 229 LEU A CA 1
ATOM 1766 C C . LEU A 1 229 ? -3.819 22.349 16.897 1.00 92.38 229 LEU A C 1
ATOM 1768 O O . LEU A 1 229 ? -4.281 22.364 18.039 1.00 92.38 229 LEU A O 1
ATOM 1772 N N . VAL A 1 230 ? -3.764 21.235 16.160 1.00 89.88 230 VAL A N 1
ATOM 1773 C CA . VAL A 1 230 ? -4.227 19.924 16.640 1.00 89.88 230 VAL A CA 1
ATOM 1774 C C . VAL A 1 230 ? -3.412 19.464 17.851 1.00 89.88 230 VAL A C 1
ATOM 1776 O O . VAL A 1 230 ? -4.003 19.054 18.850 1.00 89.88 230 VAL A O 1
ATOM 1779 N N . TYR A 1 231 ? -2.082 19.592 17.827 1.00 90.25 231 TYR A N 1
ATOM 1780 C CA . TYR A 1 231 ? -1.236 19.218 18.967 1.00 90.25 231 TYR A CA 1
ATOM 1781 C C . TYR A 1 231 ? -1.488 20.081 20.208 1.00 90.25 231 TYR A C 1
ATOM 1783 O O . TYR A 1 231 ? -1.560 19.557 21.322 1.00 90.25 231 TYR A O 1
ATOM 1791 N N . ILE A 1 232 ? -1.676 21.393 20.034 1.00 93.00 232 ILE A N 1
ATOM 1792 C CA . ILE A 1 232 ? -2.012 22.308 21.133 1.00 93.00 232 ILE A CA 1
ATOM 1793 C C . ILE A 1 232 ? -3.385 21.960 21.720 1.00 93.00 232 ILE A C 1
ATOM 1795 O O . ILE A 1 232 ? -3.525 21.871 22.942 1.00 93.00 232 ILE A O 1
ATOM 1799 N N . ALA A 1 233 ? -4.388 21.727 20.867 1.00 90.31 233 ALA A N 1
ATOM 1800 C CA . ALA A 1 233 ? -5.723 21.329 21.302 1.00 90.31 233 ALA A CA 1
ATOM 1801 C C . ALA A 1 233 ? -5.680 20.004 22.075 1.00 90.31 233 ALA A C 1
ATOM 1803 O O . ALA A 1 233 ? -6.270 19.904 23.151 1.00 90.31 233 ALA A O 1
ATOM 1804 N N . LEU A 1 234 ? -4.926 19.020 21.579 1.00 91.06 234 LEU A N 1
ATOM 1805 C CA . LEU A 1 234 ? -4.744 17.740 22.252 1.00 91.06 234 LEU A CA 1
ATOM 1806 C C . LEU A 1 234 ? -4.092 17.901 23.628 1.00 91.06 234 LEU A C 1
ATOM 1808 O O . LEU A 1 234 ? -4.565 17.314 24.598 1.00 91.06 234 LEU A O 1
ATOM 1812 N N . GLY A 1 235 ? -3.041 18.718 23.735 1.00 91.12 235 GLY A N 1
ATOM 1813 C CA . GLY A 1 235 ? -2.383 19.002 25.010 1.00 91.12 235 GLY A CA 1
ATOM 1814 C C . GLY A 1 235 ? -3.322 19.675 26.014 1.00 91.12 235 GLY A C 1
ATOM 1815 O O . GLY A 1 235 ? -3.372 19.277 27.178 1.00 91.12 235 GLY A O 1
ATOM 1816 N N . PHE A 1 236 ? -4.116 20.650 25.562 1.00 92.75 236 PHE A N 1
ATOM 1817 C CA . PHE A 1 236 ? -5.100 21.332 26.402 1.00 92.75 236 PHE A CA 1
ATOM 1818 C C . PHE A 1 236 ? -6.204 20.385 26.891 1.00 92.75 236 PHE A C 1
ATOM 1820 O O . PHE A 1 236 ? -6.461 20.314 28.096 1.00 92.75 236 PHE A O 1
ATOM 1827 N N . PHE A 1 237 ? -6.837 19.633 25.983 1.00 90.81 237 PHE A N 1
ATOM 1828 C CA . PHE A 1 237 ? -7.890 18.682 26.345 1.00 90.81 237 PHE A CA 1
ATOM 1829 C C . PHE A 1 237 ? -7.349 17.534 27.199 1.00 90.81 237 PHE A C 1
ATOM 1831 O O . PHE A 1 237 ? -7.972 17.186 28.197 1.00 90.81 237 PHE A O 1
ATOM 1838 N N . GLY A 1 238 ? -6.162 17.014 26.882 1.00 91.00 238 GLY A N 1
ATOM 1839 C CA . GLY A 1 238 ? -5.497 15.978 27.667 1.00 91.00 238 GLY A CA 1
ATOM 1840 C C . GLY A 1 238 ? -5.173 16.433 29.091 1.00 91.00 238 GLY A C 1
ATOM 1841 O O . GLY A 1 238 ? -5.473 15.715 30.042 1.00 91.00 238 GLY A O 1
ATOM 1842 N N . ALA A 1 239 ? -4.627 17.641 29.274 1.00 90.62 239 ALA A N 1
ATOM 1843 C CA . ALA A 1 239 ? -4.335 18.182 30.605 1.00 90.62 239 ALA A CA 1
ATOM 1844 C C . ALA A 1 239 ? -5.611 18.434 31.423 1.00 90.62 239 ALA A C 1
ATOM 1846 O O . ALA A 1 239 ? -5.666 18.106 32.612 1.00 90.62 239 ALA A O 1
ATOM 1847 N N . ARG A 1 240 ? -6.649 18.988 30.782 1.00 89.12 240 ARG A N 1
ATOM 1848 C CA . ARG A 1 240 ? -7.965 19.194 31.396 1.00 89.12 240 ARG A CA 1
ATOM 1849 C C . ARG A 1 240 ? -8.552 17.869 31.873 1.00 89.12 240 ARG A C 1
ATOM 1851 O O . ARG A 1 240 ? -8.977 17.767 33.022 1.00 89.12 240 ARG A O 1
ATOM 1858 N N . GLU A 1 241 ? -8.541 16.861 31.010 1.00 88.69 241 GLU A N 1
ATOM 1859 C CA . GLU A 1 241 ? -9.124 15.558 31.304 1.00 88.69 241 GLU A CA 1
ATOM 1860 C C . GLU A 1 241 ? -8.338 14.812 32.383 1.00 88.69 241 GLU A C 1
ATOM 1862 O O . GLU A 1 241 ? -8.923 14.272 33.321 1.00 88.69 241 GLU A O 1
ATOM 1867 N N . LEU A 1 242 ? -7.005 14.883 32.343 1.00 85.88 242 LEU A N 1
ATOM 1868 C CA . LEU A 1 242 ? -6.144 14.315 33.378 1.00 85.88 242 LEU A CA 1
ATOM 1869 C C . LEU A 1 242 ? -6.399 14.957 34.751 1.00 85.88 242 LEU A C 1
ATOM 1871 O O . LEU A 1 242 ? -6.403 14.264 35.771 1.00 85.88 242 LEU A O 1
ATOM 1875 N N . PHE A 1 243 ? -6.665 16.266 34.791 1.00 86.31 243 PHE A N 1
ATOM 1876 C CA . PHE A 1 243 ? -7.033 16.967 36.020 1.00 86.31 243 PHE A CA 1
ATOM 1877 C C . PHE A 1 243 ? -8.379 16.482 36.585 1.00 86.31 243 PHE A C 1
ATOM 1879 O O . PHE A 1 243 ? -8.488 16.210 37.786 1.00 86.31 243 PHE A O 1
ATOM 1886 N N . PHE A 1 244 ? -9.401 16.330 35.736 1.00 83.56 244 PHE A N 1
ATOM 1887 C CA . PHE A 1 244 ? -10.700 15.796 36.160 1.00 83.56 244 PHE A CA 1
ATOM 1888 C C . PHE A 1 244 ? -10.609 14.334 36.598 1.00 83.56 244 PHE A C 1
ATOM 1890 O O . PHE A 1 244 ? -11.182 13.972 37.630 1.00 83.56 244 PHE A O 1
ATOM 1897 N N . LEU A 1 245 ? -9.823 13.520 35.891 1.00 84.19 245 LEU A N 1
ATOM 1898 C CA . LEU A 1 245 ? -9.552 12.135 36.255 1.00 84.19 245 LEU A CA 1
ATOM 1899 C C . LEU A 1 245 ? -8.864 12.040 37.627 1.00 84.19 245 LEU A C 1
ATOM 1901 O O . LEU A 1 245 ? -9.256 11.220 38.459 1.00 84.19 245 LEU A O 1
ATOM 1905 N N . TYR A 1 246 ? -7.894 12.918 37.908 1.00 84.12 246 TYR A N 1
ATOM 1906 C CA . TYR A 1 246 ? -7.206 12.956 39.201 1.00 84.12 246 TYR A CA 1
ATOM 1907 C C . TYR A 1 246 ? -8.157 13.292 40.361 1.00 84.12 246 TYR A C 1
ATOM 1909 O O . TYR A 1 246 ? -8.049 12.711 41.444 1.00 84.12 246 TYR A O 1
ATOM 1917 N N . ARG A 1 247 ? -9.122 14.195 40.136 1.00 83.62 247 ARG A N 1
ATOM 1918 C CA . ARG A 1 247 ? -10.066 14.647 41.169 1.00 83.62 247 ARG A CA 1
ATOM 1919 C C . ARG A 1 247 ? -11.250 13.698 41.383 1.00 83.62 247 ARG A C 1
ATOM 1921 O O . ARG A 1 247 ? -11.631 13.465 42.527 1.00 83.62 247 ARG A O 1
ATOM 1928 N N . GLU A 1 248 ? -11.854 13.175 40.314 1.00 81.94 248 GLU A N 1
ATOM 1929 C CA . GLU A 1 248 ? -13.097 12.379 40.370 1.00 81.94 248 GLU A CA 1
ATOM 1930 C C . GLU A 1 248 ? -12.867 10.851 40.327 1.00 81.94 248 GLU A C 1
ATOM 1932 O O . GLU A 1 248 ? -13.779 10.079 40.651 1.00 81.94 248 GLU A O 1
ATOM 1937 N N . ARG A 1 249 ? -11.647 10.397 39.997 1.00 82.81 249 ARG A N 1
ATOM 1938 C CA . ARG A 1 249 ? -11.219 8.985 39.952 1.00 82.81 249 ARG A CA 1
ATOM 1939 C C . ARG A 1 249 ? -12.194 8.081 39.188 1.00 82.81 249 ARG A C 1
ATOM 1941 O O . ARG A 1 249 ? -12.296 8.176 37.978 1.00 82.81 249 ARG A O 1
ATOM 1948 N N . LEU A 1 250 ? -12.907 7.185 39.879 1.00 70.88 250 LEU A N 1
ATOM 1949 C CA . LEU A 1 250 ? -13.796 6.191 39.262 1.00 70.88 250 LEU A CA 1
ATOM 1950 C C . LEU A 1 250 ? -15.208 6.729 38.982 1.00 70.88 250 LEU A C 1
ATOM 1952 O O . LEU A 1 250 ? -15.903 6.181 38.133 1.00 70.88 250 LEU A O 1
ATOM 1956 N N . ARG A 1 251 ? -15.631 7.822 39.640 1.00 77.00 251 ARG A N 1
ATOM 1957 C CA . ARG A 1 251 ? -16.915 8.497 39.337 1.00 77.00 251 ARG A CA 1
ATOM 1958 C C . ARG A 1 251 ? -16.873 9.279 38.025 1.00 77.00 251 ARG A C 1
ATOM 1960 O O . ARG A 1 251 ? -17.898 9.720 37.520 1.00 77.00 251 ARG A O 1
ATOM 1967 N N . PHE A 1 252 ? -15.682 9.452 37.477 1.00 74.75 252 PHE A N 1
ATOM 1968 C CA . PHE A 1 252 ? -15.473 10.060 36.181 1.00 74.75 252 PHE A CA 1
ATOM 1969 C C . PHE A 1 252 ? -16.016 9.168 35.049 1.00 74.75 252 PHE A C 1
ATOM 1971 O O . PHE A 1 252 ? -16.743 9.650 34.186 1.00 74.75 252 PHE A O 1
ATOM 1978 N N . PHE A 1 253 ? -15.785 7.850 35.119 1.00 76.00 253 PHE A N 1
ATOM 1979 C CA . PHE A 1 253 ? -16.252 6.883 34.115 1.00 76.00 253 PHE A CA 1
ATOM 1980 C C . PHE A 1 253 ? -17.751 6.576 34.185 1.00 76.00 253 PHE A C 1
ATOM 1982 O O . PHE A 1 253 ? -18.255 5.816 33.368 1.00 76.00 253 PHE A O 1
ATOM 1989 N N . THR A 1 254 ? -18.492 7.148 35.137 1.00 79.56 254 THR A N 1
ATOM 1990 C CA . THR A 1 254 ? -19.956 7.012 35.165 1.00 79.56 254 THR A CA 1
ATOM 1991 C C . THR A 1 254 ? -20.660 8.115 34.376 1.00 79.56 254 THR A C 1
ATOM 1993 O O . THR A 1 254 ? -21.855 8.008 34.114 1.00 79.56 254 THR A O 1
ATOM 1996 N N . LYS A 1 255 ? -19.951 9.186 33.991 1.00 86.94 255 LYS A N 1
ATOM 1997 C CA . LYS A 1 255 ? -20.503 10.271 33.171 1.00 86.94 255 LYS A CA 1
ATOM 1998 C C . LYS A 1 255 ? -20.269 9.963 31.694 1.00 86.94 255 LYS A C 1
ATOM 2000 O O . LYS A 1 255 ? -19.129 9.906 31.250 1.00 86.94 255 LYS A O 1
ATOM 2005 N N . PHE A 1 256 ? -21.353 9.833 30.928 1.00 87.69 256 PHE A N 1
ATOM 2006 C CA . PHE A 1 256 ? -21.313 9.542 29.488 1.00 87.69 256 PHE A CA 1
ATOM 2007 C C . PHE A 1 256 ? -20.365 10.471 28.705 1.00 87.69 256 PHE A C 1
ATOM 2009 O O . PHE A 1 256 ? -19.554 9.996 27.916 1.00 87.69 256 PHE A O 1
ATOM 2016 N N . TRP A 1 257 ? -20.413 11.780 28.971 1.00 87.00 257 TRP A N 1
ATOM 2017 C CA . TRP A 1 257 ? -19.584 12.772 28.276 1.00 87.00 257 TRP A CA 1
ATOM 2018 C C . TRP 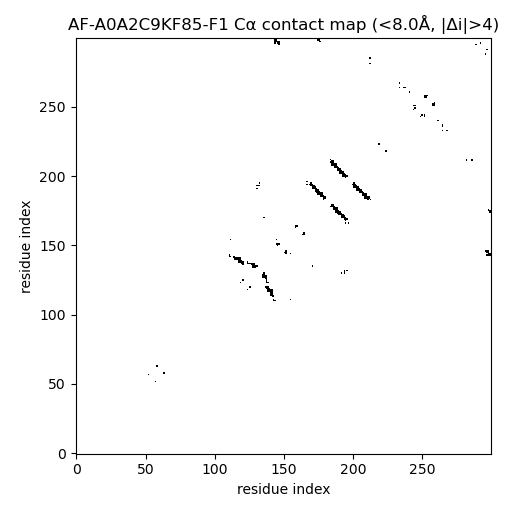A 1 257 ? -18.082 12.571 28.498 1.00 87.00 257 TRP A C 1
ATOM 2020 O O . TRP A 1 257 ? -17.321 12.625 27.539 1.00 87.00 257 TRP A O 1
ATOM 2030 N N . ASN A 1 258 ? -17.668 12.242 29.721 1.00 86.19 258 ASN A N 1
ATOM 2031 C CA . ASN A 1 258 ? -16.260 11.996 30.042 1.00 86.19 258 ASN A CA 1
ATOM 2032 C C . ASN A 1 258 ? -15.738 10.722 29.350 1.00 86.19 258 ASN A C 1
ATOM 2034 O O . ASN A 1 258 ? -14.588 10.658 28.931 1.00 86.19 258 ASN A O 1
ATOM 2038 N N . ILE A 1 259 ? -16.589 9.702 29.173 1.00 88.25 259 ILE A N 1
ATOM 2039 C CA . ILE A 1 259 ? -16.217 8.502 28.407 1.00 88.25 259 ILE A CA 1
ATOM 2040 C C . ILE A 1 259 ? -15.948 8.869 26.941 1.00 88.25 259 ILE A C 1
ATOM 2042 O O . ILE A 1 259 ? -14.948 8.430 26.377 1.00 88.25 259 ILE A O 1
ATOM 2046 N N . ILE A 1 260 ? -16.814 9.684 26.329 1.00 90.38 260 ILE A N 1
ATOM 2047 C CA . ILE A 1 260 ? -16.635 10.142 24.943 1.00 90.38 260 ILE A CA 1
ATOM 2048 C C . ILE A 1 260 ? -15.355 10.974 24.799 1.00 90.38 260 ILE A C 1
ATOM 2050 O O . ILE A 1 260 ? -14.601 10.763 23.849 1.00 90.38 260 ILE A O 1
ATOM 2054 N N . GLU A 1 261 ? -15.077 11.876 25.743 1.00 88.62 261 GLU A N 1
ATOM 2055 C CA . GLU A 1 261 ? -13.846 12.675 25.743 1.00 88.62 261 GLU A CA 1
ATOM 2056 C C . GLU A 1 261 ? -12.595 11.790 25.851 1.00 88.62 261 GLU A C 1
ATOM 2058 O O . GLU A 1 261 ? -11.657 11.960 25.068 1.00 88.62 261 GLU A O 1
ATOM 2063 N N . CYS A 1 262 ? -12.613 10.768 26.710 1.00 88.31 262 CYS A N 1
ATOM 2064 C CA . CYS A 1 262 ? -11.533 9.785 26.805 1.00 88.31 262 CYS A CA 1
ATOM 2065 C C . CYS A 1 262 ? -11.348 8.946 25.533 1.00 88.31 262 CYS A C 1
ATOM 2067 O O . CYS A 1 262 ? -10.211 8.703 25.130 1.00 88.31 262 CYS A O 1
ATOM 2069 N N . ILE A 1 263 ? -12.430 8.514 24.876 1.00 91.88 263 ILE A N 1
ATOM 2070 C CA . ILE A 1 263 ? -12.345 7.780 23.602 1.00 91.88 263 ILE A CA 1
ATOM 2071 C C . ILE A 1 263 ? -11.731 8.671 22.518 1.00 91.88 263 ILE A C 1
ATOM 2073 O O . ILE A 1 263 ? -10.840 8.230 21.793 1.00 91.88 263 ILE A O 1
ATOM 2077 N N . ASN A 1 264 ? -12.152 9.934 22.432 1.00 91.31 264 ASN A N 1
ATOM 2078 C CA . ASN A 1 264 ? -11.595 10.885 21.473 1.00 91.31 264 ASN A CA 1
ATOM 2079 C C . ASN A 1 264 ? -10.101 11.159 21.741 1.00 91.31 264 ASN A C 1
ATOM 2081 O O . ASN A 1 264 ? -9.288 11.196 20.813 1.00 91.31 264 ASN A O 1
ATOM 2085 N N . LEU A 1 265 ? -9.713 11.282 23.015 1.00 91.19 265 LEU A N 1
ATOM 2086 C CA . LEU A 1 265 ? -8.312 11.421 23.419 1.00 91.19 265 LEU A CA 1
ATOM 2087 C C . LEU A 1 265 ? -7.481 10.182 23.041 1.00 91.19 265 LEU A C 1
ATOM 2089 O O . LEU A 1 265 ? -6.354 10.312 22.572 1.00 91.19 265 LEU A O 1
ATOM 2093 N N . LEU A 1 266 ? -8.045 8.980 23.184 1.00 91.75 266 LEU A N 1
ATOM 2094 C CA . LEU A 1 266 ? -7.392 7.731 22.784 1.00 91.75 266 LEU A CA 1
ATOM 2095 C C . LEU A 1 266 ? -7.205 7.626 21.268 1.00 91.75 266 LEU A C 1
ATOM 2097 O O . LEU A 1 266 ? -6.114 7.288 20.813 1.00 91.75 266 LEU A O 1
ATOM 2101 N N . ILE A 1 267 ? -8.245 7.928 20.486 1.00 94.06 267 ILE A N 1
ATOM 2102 C CA . ILE A 1 267 ? -8.184 7.874 19.019 1.00 94.06 267 ILE A CA 1
ATOM 2103 C C . ILE A 1 267 ? -7.169 8.893 18.498 1.00 94.06 267 ILE A C 1
ATOM 2105 O O . ILE A 1 267 ? -6.333 8.551 17.670 1.00 94.06 267 ILE A O 1
ATOM 2109 N N . SER A 1 268 ? -7.186 10.124 19.012 1.00 92.56 268 SER A N 1
ATOM 2110 C CA . SER A 1 268 ? -6.211 11.149 18.617 1.00 92.56 268 SER A CA 1
ATOM 2111 C C . SER A 1 268 ? -4.773 10.765 18.981 1.00 92.56 268 SER A C 1
ATOM 2113 O O . SER A 1 268 ? -3.885 10.902 18.141 1.00 92.56 268 SER A O 1
ATOM 2115 N N . ALA A 1 269 ? -4.535 10.207 20.172 1.00 89.88 269 ALA A N 1
ATOM 2116 C CA . ALA A 1 269 ? -3.221 9.683 20.546 1.00 89.88 269 ALA A CA 1
ATOM 2117 C C . ALA A 1 269 ? -2.763 8.538 19.621 1.00 89.88 269 ALA A C 1
ATOM 2119 O O . ALA A 1 269 ? -1.607 8.520 19.194 1.00 89.88 269 ALA A O 1
ATOM 2120 N N . ALA A 1 270 ? -3.665 7.618 19.264 1.00 94.56 270 ALA A N 1
ATOM 2121 C CA . ALA A 1 270 ? -3.376 6.536 18.324 1.00 94.56 270 ALA A CA 1
ATOM 2122 C C . ALA A 1 270 ? -3.039 7.068 16.921 1.00 94.56 270 ALA A C 1
ATOM 2124 O O . ALA A 1 270 ? -2.060 6.627 16.322 1.00 94.56 270 ALA A O 1
ATOM 2125 N N . THR A 1 271 ? -3.782 8.059 16.421 1.00 90.94 271 THR A N 1
ATOM 2126 C CA . THR A 1 271 ? -3.508 8.708 15.129 1.00 90.94 271 THR A CA 1
ATOM 2127 C C . THR A 1 271 ? -2.119 9.343 15.094 1.00 90.94 271 THR A C 1
ATOM 2129 O O . THR A 1 271 ? -1.418 9.204 14.096 1.00 90.94 271 THR A O 1
ATOM 2132 N N . ILE A 1 272 ? -1.683 9.992 16.180 1.00 89.12 272 ILE A N 1
ATOM 2133 C CA . ILE A 1 272 ? -0.335 10.581 16.267 1.00 89.12 272 ILE A CA 1
ATOM 2134 C C . ILE A 1 272 ? 0.742 9.496 16.305 1.00 89.12 272 ILE A C 1
ATOM 2136 O O . ILE A 1 272 ? 1.766 9.613 15.638 1.00 89.12 272 ILE A O 1
ATOM 2140 N N . ALA A 1 273 ? 0.524 8.418 17.058 1.00 90.81 273 ALA A N 1
ATOM 2141 C CA . ALA A 1 273 ? 1.464 7.301 17.075 1.00 90.81 273 ALA A CA 1
ATOM 2142 C C . ALA A 1 273 ? 1.622 6.680 15.675 1.00 90.81 273 ALA A C 1
ATOM 2144 O O . ALA A 1 273 ? 2.743 6.420 15.235 1.00 90.81 273 ALA A O 1
ATOM 2145 N N . LEU A 1 274 ? 0.511 6.504 14.951 1.00 90.88 274 LEU A N 1
ATOM 2146 C CA . LEU A 1 274 ? 0.511 6.003 13.577 1.00 90.88 274 LEU A CA 1
ATOM 2147 C C . LEU A 1 274 ? 1.173 6.980 12.600 1.00 90.88 274 LEU A C 1
ATOM 2149 O O . LEU A 1 274 ? 1.929 6.538 11.739 1.00 90.88 274 LEU A O 1
ATOM 2153 N N . SER A 1 275 ? 0.946 8.289 12.734 1.00 85.75 275 SER A N 1
ATOM 2154 C CA . SER A 1 275 ? 1.558 9.284 11.845 1.00 85.75 275 SER A CA 1
ATOM 2155 C C . SER A 1 275 ? 3.077 9.355 12.021 1.00 85.75 275 SER A C 1
ATOM 2157 O O . SER A 1 275 ? 3.805 9.396 11.028 1.00 85.75 275 SER A O 1
ATOM 2159 N N . VAL A 1 276 ? 3.571 9.288 13.262 1.00 86.56 276 VAL A N 1
ATOM 2160 C CA . VAL A 1 276 ? 5.010 9.219 13.559 1.00 86.56 276 VAL A CA 1
ATOM 2161 C C . VAL A 1 276 ? 5.607 7.907 13.051 1.00 86.56 276 VAL A C 1
ATOM 2163 O O . VAL A 1 276 ? 6.657 7.927 12.412 1.00 86.56 276 VAL A O 1
ATOM 2166 N N . GLY A 1 277 ? 4.933 6.775 13.274 1.00 87.38 277 GLY A N 1
ATOM 2167 C CA . GLY A 1 277 ? 5.362 5.480 12.740 1.00 87.38 277 GLY A CA 1
ATOM 2168 C C . GLY A 1 277 ? 5.469 5.491 11.213 1.00 87.38 277 GLY A C 1
ATOM 2169 O O . GLY A 1 277 ? 6.493 5.094 10.660 1.00 87.38 277 GLY A O 1
ATOM 2170 N N . HIS A 1 278 ? 4.457 6.034 10.535 1.00 84.31 278 HIS A N 1
ATOM 2171 C CA . HIS A 1 278 ? 4.459 6.210 9.085 1.00 84.31 278 HIS A CA 1
ATOM 2172 C C . HIS A 1 278 ? 5.603 7.121 8.614 1.00 84.31 278 HIS A C 1
ATOM 2174 O O . HIS A 1 278 ? 6.256 6.810 7.620 1.00 84.31 278 HIS A O 1
ATOM 2180 N N . ALA A 1 279 ? 5.895 8.215 9.329 1.00 82.06 279 ALA A N 1
ATOM 2181 C CA . ALA A 1 279 ? 7.012 9.101 8.998 1.00 82.06 279 ALA A CA 1
ATOM 2182 C C . ALA A 1 279 ? 8.371 8.384 9.086 1.00 82.06 279 ALA A C 1
ATOM 2184 O O . ALA A 1 279 ? 9.182 8.502 8.172 1.00 82.06 279 ALA A O 1
ATOM 2185 N N . ILE A 1 280 ? 8.599 7.589 10.137 1.00 85.19 280 ILE A N 1
ATOM 2186 C CA . ILE A 1 280 ? 9.846 6.826 10.317 1.00 85.19 280 ILE A CA 1
ATOM 2187 C C . ILE A 1 280 ? 10.018 5.778 9.210 1.00 85.19 280 ILE A C 1
ATOM 2189 O O . ILE A 1 280 ? 11.106 5.644 8.649 1.00 85.19 280 ILE A O 1
ATOM 2193 N N . ILE A 1 281 ? 8.952 5.042 8.886 1.00 85.06 281 ILE A N 1
ATOM 2194 C CA . ILE A 1 281 ? 8.977 4.022 7.829 1.00 85.06 281 ILE A CA 1
ATOM 2195 C C . ILE A 1 281 ? 9.233 4.677 6.472 1.00 85.06 281 ILE A C 1
ATOM 2197 O O . ILE A 1 281 ? 10.088 4.215 5.720 1.00 85.06 281 ILE A O 1
ATOM 2201 N N . SER A 1 282 ? 8.545 5.782 6.180 1.00 81.19 282 SER A N 1
ATOM 2202 C CA . SER A 1 282 ? 8.739 6.523 4.936 1.00 81.19 282 SER A CA 1
ATOM 2203 C C . SER A 1 282 ? 10.183 7.009 4.770 1.00 81.19 282 SER A C 1
ATOM 2205 O O . SER A 1 282 ? 10.776 6.860 3.700 1.00 81.19 282 SER A O 1
ATOM 2207 N N . ASP A 1 283 ? 10.803 7.513 5.839 1.00 80.69 283 ASP A N 1
ATOM 2208 C CA . ASP A 1 283 ? 12.211 7.927 5.846 1.00 80.69 283 ASP A CA 1
ATOM 2209 C C . ASP A 1 283 ? 13.184 6.764 5.611 1.00 80.69 283 ASP A C 1
ATOM 2211 O O . ASP A 1 283 ? 14.281 6.960 5.084 1.00 80.69 283 ASP A O 1
ATOM 2215 N N . HIS A 1 284 ? 12.814 5.550 6.013 1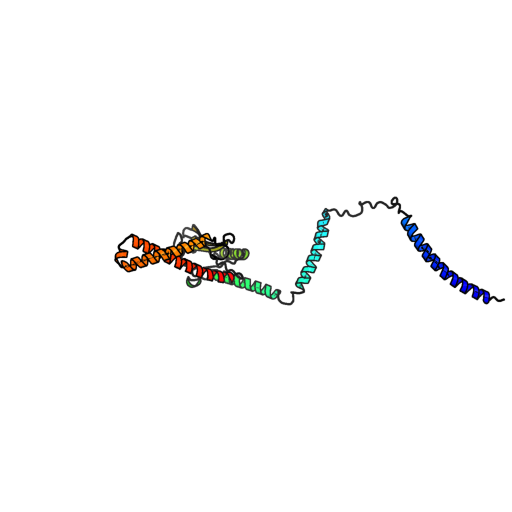.00 82.19 284 HIS A N 1
ATOM 2216 C CA . HIS A 1 284 ? 13.613 4.360 5.753 1.00 82.19 284 HIS A CA 1
ATOM 2217 C C . HIS A 1 284 ? 13.482 3.918 4.291 1.00 82.19 284 HIS A C 1
ATOM 2219 O O . HIS A 1 284 ? 14.486 3.816 3.587 1.00 82.19 284 HIS A O 1
ATOM 2225 N N . VAL A 1 285 ? 12.245 3.774 3.806 1.00 79.75 285 VAL A N 1
ATOM 2226 C CA . VAL A 1 285 ? 11.938 3.354 2.428 1.00 79.75 285 VAL A CA 1
ATOM 2227 C C . VAL A 1 285 ? 12.476 4.354 1.406 1.00 79.75 285 VAL A C 1
ATOM 2229 O O . VAL A 1 285 ? 13.047 3.964 0.394 1.00 79.75 285 VAL A O 1
ATOM 2232 N N . SER A 1 286 ? 12.360 5.655 1.673 1.00 72.88 286 SER A N 1
ATOM 2233 C CA . SER A 1 286 ? 12.910 6.696 0.798 1.00 72.88 286 SER A CA 1
ATOM 2234 C C . SER A 1 286 ? 14.431 6.628 0.654 1.00 72.88 286 SER A C 1
ATOM 2236 O O . SER A 1 286 ? 14.953 6.934 -0.419 1.00 72.88 286 SER A O 1
ATOM 2238 N N . LYS A 1 287 ? 15.156 6.236 1.708 1.00 75.44 287 LYS A N 1
ATOM 2239 C CA . LYS A 1 287 ? 16.614 6.059 1.657 1.00 75.44 287 LYS A CA 1
ATOM 2240 C C . LYS A 1 287 ? 16.998 4.823 0.853 1.00 75.44 287 LYS A C 1
ATOM 2242 O O . LYS A 1 287 ? 17.942 4.913 0.071 1.00 75.44 287 LYS A O 1
ATOM 2247 N N . GLU A 1 288 ? 16.258 3.727 1.009 1.00 71.69 288 GLU A N 1
ATOM 2248 C CA . GLU A 1 288 ? 16.421 2.506 0.208 1.00 71.69 288 GLU A CA 1
ATOM 2249 C C . GLU A 1 288 ? 16.171 2.807 -1.279 1.00 71.69 288 GLU A C 1
ATOM 2251 O O . GLU A 1 288 ? 17.046 2.609 -2.115 1.00 71.69 288 GLU A O 1
ATOM 2256 N N . ALA A 1 289 ? 15.044 3.452 -1.595 1.00 62.81 289 ALA A N 1
ATOM 2257 C CA . ALA A 1 289 ? 14.681 3.824 -2.961 1.00 62.81 289 ALA A CA 1
ATOM 2258 C C . ALA A 1 289 ? 15.700 4.772 -3.619 1.00 62.81 289 ALA A C 1
ATOM 2260 O O . ALA A 1 289 ? 15.928 4.704 -4.825 1.00 62.81 289 ALA A O 1
ATOM 2261 N N . ASN A 1 290 ? 16.328 5.661 -2.842 1.00 61.50 290 ASN A N 1
ATOM 2262 C CA . ASN A 1 290 ? 17.378 6.549 -3.344 1.00 61.50 290 ASN A CA 1
ATOM 2263 C C . ASN A 1 290 ? 18.710 5.813 -3.585 1.00 61.50 290 ASN A C 1
ATOM 2265 O O . ASN A 1 290 ? 19.506 6.229 -4.422 1.00 61.50 290 ASN A O 1
ATOM 2269 N N . LYS A 1 291 ? 18.958 4.719 -2.859 1.00 54.28 291 LYS A N 1
ATOM 2270 C CA . LYS A 1 291 ? 20.130 3.852 -3.031 1.00 54.28 291 LYS A CA 1
ATOM 2271 C C . LYS A 1 291 ? 19.971 2.932 -4.247 1.00 54.28 291 LYS A C 1
ATOM 2273 O O . LYS A 1 291 ? 20.936 2.726 -4.979 1.00 54.28 291 LYS A O 1
ATOM 2278 N N . ASP A 1 292 ? 18.743 2.493 -4.508 1.00 49.94 292 ASP A N 1
ATOM 2279 C CA . ASP A 1 292 ? 18.372 1.656 -5.648 1.00 49.94 292 ASP A CA 1
ATOM 2280 C C . ASP A 1 292 ? 18.050 2.454 -6.920 1.00 49.94 292 ASP A C 1
ATOM 2282 O O . ASP A 1 292 ? 17.659 1.868 -7.917 1.00 49.94 292 ASP A O 1
ATOM 2286 N N . GLN A 1 293 ? 18.286 3.771 -6.998 1.00 43.25 293 GLN A N 1
ATOM 2287 C CA . GLN A 1 293 ? 18.184 4.497 -8.282 1.00 43.25 293 GLN A CA 1
ATOM 2288 C C . GLN A 1 293 ? 19.212 4.047 -9.347 1.00 43.25 293 GLN A C 1
ATOM 2290 O O . GLN A 1 293 ? 19.158 4.520 -10.480 1.00 43.25 293 GLN A O 1
ATOM 2295 N N . GLY A 1 294 ? 20.113 3.110 -9.022 1.00 35.47 294 GLY A N 1
ATOM 2296 C CA . GLY A 1 294 ? 20.888 2.340 -10.003 1.00 35.47 294 GLY A CA 1
ATOM 2297 C C . GLY A 1 294 ? 20.255 1.006 -10.440 1.00 35.47 294 GLY A C 1
ATOM 2298 O O . GLY A 1 294 ? 20.740 0.423 -11.399 1.00 35.47 294 GLY A O 1
ATOM 2299 N N . ASN A 1 295 ? 19.217 0.519 -9.750 1.00 37.12 295 ASN A N 1
ATOM 2300 C CA . ASN A 1 295 ? 18.545 -0.770 -9.960 1.00 37.12 295 ASN A CA 1
ATOM 2301 C C . ASN A 1 295 ? 17.150 -0.771 -9.286 1.00 37.12 295 ASN A C 1
ATOM 2303 O O . ASN A 1 295 ? 16.879 -1.568 -8.390 1.00 37.12 295 ASN A O 1
ATOM 2307 N N . MET A 1 296 ? 16.266 0.164 -9.656 1.00 35.41 296 MET A N 1
ATOM 2308 C CA . MET A 1 296 ? 14.964 0.301 -8.995 1.00 35.41 296 MET A CA 1
ATOM 2309 C C . MET A 1 296 ? 14.085 -0.889 -9.390 1.00 35.41 296 MET A C 1
ATOM 2311 O O . MET A 1 296 ? 13.480 -0.901 -10.462 1.00 35.41 296 MET A O 1
ATOM 2315 N N . LEU A 1 297 ? 14.072 -1.903 -8.524 1.00 40.34 297 LEU A N 1
ATOM 2316 C CA . LEU A 1 297 ? 13.183 -3.054 -8.572 1.00 40.34 297 LEU A CA 1
ATOM 2317 C C . LEU A 1 297 ? 11.757 -2.554 -8.343 1.00 40.34 297 LEU A C 1
ATOM 2319 O O . LEU A 1 297 ? 11.337 -2.271 -7.223 1.00 40.34 297 LEU A O 1
ATOM 2323 N N . ILE A 1 298 ? 11.024 -2.416 -9.440 1.00 36.41 298 ILE A N 1
ATOM 2324 C CA . ILE A 1 298 ? 9.571 -2.441 -9.414 1.00 36.41 298 ILE A CA 1
ATOM 2325 C C . ILE A 1 298 ? 9.227 -3.916 -9.179 1.00 36.41 298 ILE A C 1
ATOM 2327 O O . ILE A 1 298 ? 9.245 -4.702 -10.120 1.00 36.41 298 ILE A O 1
ATOM 2331 N N . CYS A 1 299 ? 8.998 -4.318 -7.927 1.00 31.16 299 CYS A N 1
ATOM 2332 C CA . CYS A 1 299 ? 8.215 -5.532 -7.700 1.00 31.16 299 CYS A CA 1
ATOM 2333 C C . CYS A 1 299 ? 6.833 -5.264 -8.304 1.00 31.16 299 CYS A C 1
ATOM 2335 O O . CYS A 1 299 ? 6.205 -4.255 -7.966 1.00 31.16 299 CYS A O 1
ATOM 2337 N N . LEU A 1 300 ? 6.478 -6.103 -9.276 1.00 38.50 300 LEU A N 1
ATOM 2338 C CA . LEU A 1 300 ? 5.225 -6.112 -10.025 1.00 38.50 300 LEU A CA 1
ATOM 2339 C C . LEU A 1 300 ? 4.309 -7.228 -9.513 1.00 38.50 300 LEU A C 1
ATOM 2341 O O . LEU A 1 300 ? 4.850 -8.197 -8.936 1.00 38.50 300 LEU A O 1
#

Nearest PDB structures (foldseek):
  7d7f-assembly1_C  TM=9.075E-01  e=4.467E-12  Mus musculus
  6t9o-assembly1_A  TM=9.005E-01  e=5.497E-10  Homo sapiens
  7d7f-assembly1_D  TM=8.468E-01  e=9.247E-11  Mus musculus
  8k3s-assembly1_D  TM=8.898E-01  e=3.627E-10  Homo sapiens
  5t4d-assembly1_A  TM=8.704E-01  e=1.509E-09  Homo sapiens

Mean predicted aligned error: 19.16 Å

InterPro domains:
  IPR013122 Polycystin cation channel, PKD1/PKD2 [PF08016] (215-291)
  IPR046791 Polycystin domain [PF20519] (104-212)
  IPR051223 Polycystin [PTHR10877] (84-280)

Foldseek 3Di:
DDVVVVVVVVPVCCVVVVVVCCVVCVVVVCVVVVVCVVVVPPPPPPPDPPPPCPPVPPPPPVCVCVVCPPVVCVVCVPPVVCVVCVVPPPDDDPCCVVVVVVVVVVVLVVLLVQQPDKDDCVGQPDQWPADPVGTHGPIGRFGQAAPDPVSNVVSVVVCVVVCVPDLPDAKDWDWFWDADPVVQKIKIKIWMWGQDNVGDIDIDIDIDIDHLCPPDDDDDVVVVVVVVVLVVVLVVLVVVLVVVCVVCPPVQVVDPVSVVSVVVSVVSVVVVVVVVVSNVVSVVVVVVCVVCPVPRRGRD

Solvent-accessible surface area (backbone atoms only — not comparable to full-atom values): 17625 Å² total; per-residue (Å²): 140,59,82,65,57,59,58,52,56,60,52,56,55,52,53,59,50,53,57,56,51,50,56,58,48,54,59,55,49,51,59,56,45,60,57,46,54,65,68,69,49,68,77,68,71,87,76,54,78,75,85,58,72,86,78,49,84,76,84,48,82,84,51,52,70,55,66,58,56,53,58,52,50,50,57,54,58,56,55,58,52,48,61,61,43,70,81,69,63,87,85,58,65,69,64,48,53,52,47,50,52,48,50,49,53,50,51,51,50,52,44,60,56,40,33,74,42,78,39,50,38,88,76,72,42,81,65,69,48,78,56,95,91,48,72,44,66,38,57,44,64,57,50,68,47,56,91,47,71,69,58,32,51,51,49,52,51,51,40,58,78,66,49,72,75,50,94,81,45,49,70,50,74,42,40,44,75,49,77,42,78,94,76,57,36,33,31,43,35,42,38,41,37,35,42,51,98,86,74,59,74,50,72,53,74,48,75,50,76,45,61,67,69,72,84,76,84,80,76,60,66,68,58,60,54,48,53,52,49,52,53,52,50,48,52,52,53,5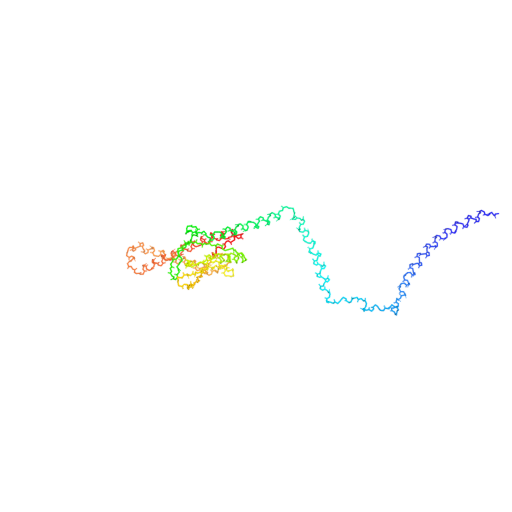0,53,52,49,51,52,50,41,72,74,46,51,75,67,38,72,73,38,69,66,53,47,53,51,52,52,52,52,49,52,54,52,50,51,51,54,49,52,53,50,50,51,55,50,32,60,52,52,55,51,51,55,65,67,27,72,86,63,69,77,54,61,64